Protein AF-A0A1A8FZQ8-F1 (afdb_monomer)

Secondary structure (DSSP, 8-state):
-------B-TTS-B--SPPHHHHTPPP--S-PPPPPHHHHHHHHHHHHHHTT--TT-HHHHHHHPBP-SSTTTTSBHHHHHHH-HHHHHHHHHHHHHHHHH-----HHHHHHHHHHHHHHHH-GGGPBPTTS-BTTS--HHHHT-----S--PPPPHHHHHHHHHHHHHHTT--TT-HHHHHHTPBP-SSTTTTSBHHHHHHH-HHHHT-

pLDDT: mean 77.51, std 16.0, range [34.81, 97.81]

Nearest PDB structures (foldseek):
  6xbw-assembly1_D  TM=4.483E-01  e=9.839E+00  Bos taurus
  8hkc-assembly1_E  TM=1.801E-01  e=4.741E+00  Escherichia coli K-12
  6w32-assembly1_B  TM=1.953E-01  e=9.839E+00  Saccharomyces cerevisiae YJM789

Structure (mmCIF, N/CA/C/O backbone):
data_AF-A0A1A8FZQ8-F1
#
_entry.id   AF-A0A1A8FZQ8-F1
#
loop_
_atom_site.group_PDB
_atom_site.id
_atom_site.type_symbol
_atom_site.label_atom_id
_atom_site.label_alt_id
_atom_site.label_comp_id
_atom_site.label_asym_id
_atom_site.label_entity_id
_atom_site.label_seq_id
_atom_site.pdbx_PDB_ins_code
_atom_site.Cartn_x
_atom_site.Cartn_y
_atom_site.Cartn_z
_atom_site.occupancy
_atom_site.B_iso_or_equiv
_atom_site.auth_seq_id
_atom_site.auth_comp_id
_atom_site.auth_asym_id
_atom_site.auth_atom_id
_atom_site.pdbx_PDB_model_num
ATOM 1 N N . MET A 1 1 ? -9.909 -14.444 9.952 1.00 50.75 1 MET A N 1
ATOM 2 C CA . MET A 1 1 ? -8.876 -13.424 9.681 1.00 50.75 1 MET A CA 1
ATOM 3 C C . MET A 1 1 ? -8.958 -13.116 8.199 1.00 50.75 1 MET A C 1
ATOM 5 O O . MET A 1 1 ? -8.703 -14.011 7.406 1.00 50.75 1 MET A O 1
ATOM 9 N N . GLU A 1 2 ? -9.429 -11.929 7.823 1.00 63.25 2 GLU A N 1
ATOM 10 C CA . GLU A 1 2 ? -9.518 -11.546 6.409 1.00 63.25 2 GLU A CA 1
ATOM 11 C C . GLU A 1 2 ? -8.216 -10.861 5.994 1.00 63.25 2 GLU A C 1
ATOM 13 O O . GLU A 1 2 ? -8.004 -9.675 6.243 1.00 63.25 2 GLU A O 1
ATOM 18 N N . HIS A 1 3 ? -7.318 -11.638 5.395 1.00 73.69 3 HIS A N 1
ATOM 19 C CA . HIS A 1 3 ? -6.147 -11.106 4.703 1.00 73.69 3 HIS A CA 1
ATOM 20 C C . HIS A 1 3 ? -6.590 -10.385 3.421 1.00 73.69 3 HIS A C 1
ATOM 22 O O . HIS A 1 3 ? -7.548 -10.841 2.786 1.00 73.69 3 HIS A O 1
ATOM 28 N N . PRO A 1 4 ? -5.929 -9.290 2.998 1.00 75.56 4 PRO A N 1
ATOM 29 C CA . PRO A 1 4 ? -6.242 -8.641 1.733 1.00 75.56 4 PRO A CA 1
ATOM 30 C C . PRO A 1 4 ? -6.148 -9.640 0.579 1.00 75.56 4 PRO A C 1
ATOM 32 O O . PRO A 1 4 ? -5.143 -10.334 0.406 1.00 75.56 4 PRO A O 1
ATOM 35 N N . ALA A 1 5 ? -7.195 -9.704 -0.238 1.00 78.75 5 ALA A N 1
ATOM 36 C CA . ALA A 1 5 ? -7.204 -10.550 -1.422 1.00 78.75 5 ALA A CA 1
ATOM 37 C C . ALA A 1 5 ? -6.368 -9.903 -2.537 1.00 78.75 5 ALA A C 1
ATOM 39 O O . ALA A 1 5 ? -6.853 -9.093 -3.326 1.00 78.75 5 ALA A O 1
ATOM 40 N N . PHE A 1 6 ? -5.086 -10.255 -2.604 1.00 71.56 6 PHE A N 1
ATOM 41 C CA . PHE A 1 6 ? -4.179 -9.739 -3.624 1.00 71.56 6 PHE A CA 1
ATOM 42 C C . PHE A 1 6 ? -4.540 -10.262 -5.019 1.00 71.56 6 PHE A C 1
ATOM 44 O O . PHE A 1 6 ? -4.483 -11.469 -5.270 1.00 71.56 6 PHE A O 1
ATOM 51 N N . LYS A 1 7 ? -4.861 -9.351 -5.948 1.00 64.62 7 LYS A N 1
ATOM 52 C CA . LYS A 1 7 ? -5.123 -9.704 -7.351 1.00 64.62 7 LYS A CA 1
ATOM 53 C C . LYS A 1 7 ? -3.832 -10.212 -8.003 1.00 64.62 7 LYS A C 1
ATOM 55 O O . LYS A 1 7 ? -2.793 -9.551 -7.951 1.00 64.62 7 LYS A O 1
ATOM 60 N N . LYS A 1 8 ? -3.898 -11.392 -8.621 1.00 61.34 8 LYS A N 1
ATOM 61 C CA . LYS A 1 8 ? -2.774 -12.045 -9.305 1.00 61.34 8 LYS A CA 1
ATOM 62 C C . LYS A 1 8 ? -3.169 -12.419 -10.730 1.00 61.34 8 LYS A C 1
ATOM 64 O O . LYS A 1 8 ? -4.335 -12.690 -10.998 1.00 61.34 8 LYS A O 1
ATOM 69 N N . LEU A 1 9 ? -2.196 -12.437 -11.633 1.00 48.12 9 LEU A N 1
ATOM 70 C CA . LEU A 1 9 ? -2.332 -13.052 -12.952 1.00 48.12 9 LEU A CA 1
ATOM 71 C C . LEU A 1 9 ? -2.383 -14.582 -12.817 1.00 48.12 9 LEU A C 1
ATOM 73 O O . LEU A 1 9 ? -1.981 -15.137 -11.794 1.00 48.12 9 LEU A O 1
ATOM 77 N N . ASN A 1 10 ? -2.801 -15.273 -13.881 1.00 48.50 10 ASN A N 1
ATOM 78 C CA . ASN A 1 10 ? -2.897 -16.741 -13.918 1.00 48.50 10 ASN A CA 1
ATOM 79 C C . ASN A 1 10 ? -1.566 -17.450 -13.607 1.00 48.50 10 ASN A C 1
ATOM 81 O O . ASN A 1 10 ? -1.557 -18.583 -13.146 1.00 48.50 10 ASN A O 1
ATOM 85 N N . ASN A 1 11 ? -0.438 -16.771 -13.826 1.00 43.47 11 ASN A N 1
ATOM 86 C CA . ASN A 1 11 ? 0.903 -17.260 -13.502 1.00 43.47 11 ASN A CA 1
ATOM 87 C C . ASN A 1 11 ? 1.341 -16.954 -12.051 1.00 43.47 11 ASN A C 1
ATOM 89 O O . ASN A 1 11 ? 2.515 -17.092 -11.723 1.00 43.47 11 ASN A O 1
ATOM 93 N N . GLY A 1 12 ? 0.433 -16.473 -11.196 1.00 45.03 12 GLY A N 1
ATOM 94 C CA . GLY A 1 12 ? 0.706 -16.123 -9.800 1.00 45.03 12 GLY A CA 1
ATOM 95 C C . GLY A 1 12 ? 1.363 -14.756 -9.583 1.00 45.03 12 GLY A C 1
ATOM 96 O O . GLY A 1 12 ? 1.564 -14.367 -8.431 1.00 45.03 12 GLY A O 1
ATOM 97 N N . THR A 1 13 ? 1.662 -14.003 -10.648 1.00 49.75 13 THR A N 1
ATOM 98 C CA . THR A 1 13 ? 2.288 -12.674 -10.547 1.00 49.75 13 THR A CA 1
ATOM 99 C C . THR A 1 13 ? 1.325 -11.659 -9.946 1.00 49.75 13 THR A C 1
ATOM 101 O O . THR A 1 13 ? 0.178 -11.557 -10.377 1.00 49.75 13 THR A O 1
ATOM 104 N N . LEU A 1 14 ? 1.801 -10.874 -8.980 1.00 56.12 14 LEU A N 1
ATOM 105 C CA . LEU A 1 14 ? 1.022 -9.827 -8.325 1.00 56.12 14 LEU A CA 1
ATOM 106 C C . LEU A 1 14 ? 0.672 -8.695 -9.301 1.00 56.12 14 LEU A C 1
ATOM 108 O O . LEU A 1 14 ? 1.546 -8.151 -9.975 1.00 56.12 14 LEU A O 1
ATOM 112 N N . ILE A 1 15 ? -0.603 -8.314 -9.352 1.00 62.47 15 ILE A N 1
ATOM 113 C CA . ILE A 1 15 ? -1.060 -7.176 -10.149 1.00 62.47 15 ILE A CA 1
ATOM 114 C C . ILE A 1 15 ? -0.890 -5.910 -9.312 1.00 62.47 15 ILE A C 1
ATOM 116 O O . ILE A 1 15 ? -1.556 -5.728 -8.298 1.00 62.47 15 ILE A O 1
ATOM 120 N N . LEU A 1 16 ? -0.005 -5.020 -9.761 1.00 69.12 16 LEU A N 1
ATOM 121 C CA . LEU A 1 16 ? 0.245 -3.731 -9.104 1.00 69.12 16 LEU A CA 1
ATOM 122 C C . LEU A 1 16 ? -0.712 -2.623 -9.558 1.00 69.12 16 LEU A C 1
ATOM 124 O O . LEU A 1 16 ? -0.734 -1.551 -8.966 1.00 69.12 16 LEU A O 1
ATOM 128 N N . LYS A 1 17 ? -1.484 -2.858 -10.621 1.00 70.31 17 LYS A N 1
ATOM 129 C CA . LYS A 1 17 ? -2.392 -1.861 -11.189 1.00 70.31 17 LYS A CA 1
ATOM 130 C C . LYS A 1 17 ? -3.589 -1.630 -10.266 1.00 70.31 17 LYS A C 1
ATOM 132 O O . LYS A 1 17 ? -4.189 -2.590 -9.786 1.00 70.31 17 LYS A O 1
ATOM 137 N N . ALA A 1 18 ? -3.983 -0.365 -10.132 1.00 69.44 18 ALA A N 1
ATOM 138 C CA . ALA A 1 18 ? -5.239 0.023 -9.510 1.00 69.44 18 ALA A CA 1
ATOM 139 C C . ALA A 1 18 ? -6.424 -0.749 -10.116 1.00 69.44 18 ALA A C 1
ATOM 141 O O . ALA A 1 18 ? -6.589 -0.838 -11.341 1.00 69.44 18 ALA A O 1
ATOM 142 N N . SER A 1 19 ? -7.251 -1.292 -9.233 1.00 78.69 19 SER A N 1
ATOM 143 C CA . SER A 1 19 ? -8.560 -1.858 -9.549 1.00 78.69 19 SER A CA 1
ATOM 144 C C . SER A 1 19 ? -9.530 -0.799 -10.090 1.00 78.69 19 SER A C 1
ATOM 146 O O . SER A 1 19 ? -9.263 0.401 -10.009 1.00 78.69 19 SER A O 1
ATOM 148 N N . ASP A 1 20 ? -10.661 -1.219 -10.655 1.00 83.31 20 ASP A N 1
ATOM 149 C CA . ASP A 1 20 ? -11.667 -0.268 -11.144 1.00 83.31 20 ASP A CA 1
ATOM 150 C C . ASP A 1 20 ? -12.326 0.486 -9.982 1.00 83.31 20 ASP A C 1
ATOM 152 O O . ASP A 1 20 ? -12.566 1.688 -10.080 1.00 83.31 20 ASP A O 1
ATOM 156 N N . GLU A 1 21 ? -12.474 -0.175 -8.832 1.00 89.56 21 GLU A N 1
ATOM 157 C CA . GLU A 1 21 ? -12.892 0.435 -7.572 1.00 89.56 21 GLU A CA 1
ATOM 158 C C . GLU A 1 21 ? -11.906 1.513 -7.107 1.00 89.56 21 GLU A C 1
ATOM 160 O O . GLU A 1 21 ? -12.325 2.568 -6.631 1.00 89.56 21 GLU A O 1
ATOM 165 N N . ALA A 1 22 ? -10.600 1.275 -7.269 1.00 88.56 22 ALA A N 1
ATOM 166 C CA . ALA A 1 22 ? -9.570 2.260 -6.955 1.00 88.56 22 ALA A CA 1
ATOM 167 C C . ALA A 1 22 ? -9.583 3.457 -7.908 1.00 88.56 22 ALA A C 1
ATOM 169 O O . ALA A 1 22 ? -9.521 4.598 -7.453 1.00 88.56 22 ALA A O 1
ATOM 170 N N . LYS A 1 23 ? -9.746 3.222 -9.214 1.00 87.12 23 LYS A N 1
ATOM 171 C CA . LYS A 1 23 ? -9.844 4.301 -10.213 1.00 87.12 23 LYS A CA 1
ATOM 172 C C . LYS A 1 23 ? -11.082 5.177 -10.022 1.00 87.12 23 LYS A C 1
ATOM 174 O O . LYS A 1 23 ? -11.047 6.350 -10.378 1.00 87.12 23 LYS A O 1
ATOM 179 N N . ALA A 1 24 ? -12.161 4.620 -9.475 1.00 91.06 24 ALA A N 1
ATOM 180 C CA . ALA A 1 24 ? -13.389 5.354 -9.190 1.00 91.06 24 ALA A CA 1
ATOM 181 C C . ALA A 1 24 ? -13.286 6.267 -7.951 1.00 91.06 24 ALA A C 1
ATOM 183 O O . ALA A 1 24 ? -14.191 7.067 -7.703 1.00 91.06 24 ALA A O 1
ATOM 184 N N . VAL A 1 25 ? -12.212 6.171 -7.154 1.00 89.62 25 VAL A N 1
ATOM 185 C CA . VAL A 1 25 ? -12.034 7.035 -5.982 1.00 89.62 25 VAL A CA 1
ATOM 186 C C . VAL A 1 25 ? -11.740 8.465 -6.419 1.00 89.62 25 VAL A C 1
ATOM 188 O O . VAL A 1 25 ? -10.717 8.758 -7.036 1.00 89.62 25 VAL A O 1
ATOM 191 N N . VAL A 1 26 ? -12.618 9.383 -6.020 1.00 84.88 26 VAL A N 1
ATOM 192 C CA . VAL A 1 26 ? -12.391 10.821 -6.170 1.00 84.88 26 VAL A CA 1
ATOM 193 C C . VAL A 1 26 ? -11.511 11.305 -5.009 1.00 84.88 26 VAL A C 1
ATOM 195 O O . VAL A 1 26 ? -11.915 11.156 -3.853 1.00 84.88 26 VAL A O 1
ATOM 198 N N . PRO A 1 27 ? -10.328 11.895 -5.273 1.00 78.06 27 PRO A N 1
ATOM 199 C CA . PRO A 1 27 ? -9.454 12.389 -4.215 1.00 78.06 27 PRO A CA 1
ATOM 200 C C . PRO A 1 27 ? -10.139 13.489 -3.402 1.00 78.06 27 PRO A C 1
ATOM 202 O O . PRO A 1 27 ? -10.689 14.440 -3.964 1.00 78.06 27 PRO A O 1
ATOM 205 N N . GLN A 1 28 ? -10.050 13.410 -2.077 1.00 73.56 28 GLN A N 1
ATOM 206 C CA . GLN A 1 28 ? -10.586 14.446 -1.201 1.00 73.56 28 GLN A CA 1
ATOM 207 C C . GLN A 1 28 ? -9.631 15.652 -1.180 1.00 73.56 28 GLN A C 1
ATOM 209 O O . GLN A 1 28 ? -8.498 15.545 -0.720 1.00 73.56 28 GLN A O 1
ATOM 214 N N . ARG A 1 29 ? -10.064 16.803 -1.719 1.00 59.53 29 ARG A N 1
ATOM 215 C CA . ARG A 1 29 ? -9.178 17.957 -1.993 1.00 59.53 29 ARG A CA 1
ATOM 216 C C . ARG A 1 29 ? -9.187 19.082 -0.949 1.00 59.53 29 ARG A C 1
ATOM 218 O O . ARG A 1 29 ? -8.433 20.032 -1.125 1.00 59.53 29 ARG A O 1
ATOM 225 N N . GLN A 1 30 ? -10.005 19.040 0.110 1.00 56.38 30 GLN A N 1
ATOM 226 C CA . GLN A 1 30 ? -10.151 20.199 1.010 1.00 56.38 30 GLN A CA 1
ATOM 227 C C . GLN A 1 30 ? -10.241 19.851 2.502 1.00 56.38 30 GLN A C 1
ATOM 229 O O . GLN A 1 30 ? -10.896 18.887 2.892 1.00 56.38 30 GLN A O 1
ATOM 234 N N . GLY A 1 31 ? -9.600 20.695 3.323 1.00 63.78 31 GLY A N 1
ATOM 235 C CA . GLY A 1 31 ? -9.856 20.846 4.763 1.00 63.78 31 GLY A CA 1
ATOM 236 C C . GLY A 1 31 ? -9.417 19.698 5.670 1.00 63.78 31 GLY A C 1
ATOM 237 O O . GLY A 1 31 ? -9.802 19.674 6.837 1.00 63.78 31 GLY A O 1
ATOM 238 N N . TYR A 1 32 ? -8.646 18.733 5.167 1.00 71.19 32 TYR A N 1
ATOM 239 C CA . TYR A 1 32 ? -8.323 17.552 5.953 1.00 71.19 32 TYR A CA 1
ATOM 240 C C . TYR A 1 32 ? -7.247 17.814 7.006 1.00 71.19 32 TYR A C 1
ATOM 242 O O . TYR A 1 32 ? -6.094 18.111 6.693 1.00 71.19 32 TYR A O 1
ATOM 250 N N . ARG A 1 33 ? -7.629 17.639 8.271 1.00 87.50 33 ARG A N 1
ATOM 251 C CA . ARG A 1 33 ? -6.711 17.550 9.403 1.00 87.50 33 ARG A CA 1
ATOM 252 C C . ARG A 1 33 ? -6.371 16.081 9.640 1.00 87.50 33 ARG A C 1
ATOM 254 O O . ARG A 1 33 ? -7.268 15.291 9.923 1.00 87.50 33 ARG A O 1
ATOM 261 N N . ALA A 1 34 ? -5.084 15.743 9.589 1.00 90.50 34 ALA A N 1
ATOM 262 C CA . ALA A 1 34 ? -4.620 14.420 9.990 1.00 90.50 34 ALA A CA 1
ATOM 263 C C . ALA A 1 34 ? -4.966 14.172 11.468 1.00 90.50 34 ALA A C 1
ATOM 265 O O . ALA A 1 34 ? -4.597 14.966 12.342 1.00 90.50 34 ALA A O 1
ATOM 266 N N . LYS A 1 35 ? -5.694 13.087 11.727 1.00 94.94 35 LYS A N 1
ATOM 267 C CA . LYS A 1 35 ? -6.087 12.667 13.074 1.00 94.94 35 LYS A CA 1
ATOM 268 C C . LYS A 1 35 ? -4.893 12.099 13.828 1.00 94.94 35 LYS A C 1
ATOM 270 O O . LYS A 1 35 ? -3.980 11.542 13.218 1.00 94.94 35 LYS A O 1
ATOM 275 N N . GLN A 1 36 ? -4.921 12.233 15.152 1.00 96.12 36 GLN A N 1
ATOM 276 C CA . GLN A 1 36 ? -3.914 11.612 16.009 1.00 96.12 36 GLN A CA 1
ATOM 277 C C . GLN A 1 36 ? -4.027 10.080 15.956 1.00 96.12 36 GLN A C 1
ATOM 279 O O . GLN A 1 36 ? -5.129 9.571 15.720 1.00 96.12 36 GLN A O 1
ATOM 284 N N . PRO A 1 37 ? -2.926 9.337 16.161 1.00 94.75 37 PRO A N 1
ATOM 285 C CA . PRO A 1 37 ? -2.928 7.874 16.105 1.00 94.75 37 PRO A CA 1
ATOM 286 C C . PRO A 1 37 ? -4.002 7.237 16.986 1.00 94.75 37 PRO A C 1
ATOM 288 O O . PRO A 1 37 ? -4.683 6.318 16.542 1.00 94.75 37 PRO A O 1
ATOM 291 N N . GLU A 1 38 ? -4.219 7.775 18.183 1.00 97.25 38 GLU A N 1
ATOM 292 C CA . GLU A 1 38 ? -5.189 7.269 19.156 1.00 97.25 38 GLU A CA 1
ATOM 293 C C . GLU A 1 38 ? -6.631 7.421 18.650 1.00 97.25 38 GLU A C 1
ATOM 295 O O . GLU A 1 38 ? -7.468 6.549 18.870 1.00 97.25 38 GLU A O 1
ATOM 300 N N . GLU A 1 39 ? -6.921 8.505 17.924 1.00 97.19 39 GLU A N 1
ATOM 301 C CA . GLU A 1 39 ? -8.236 8.743 17.318 1.00 97.19 39 GLU A CA 1
ATOM 302 C C . GLU A 1 39 ? -8.485 7.767 16.160 1.00 97.19 39 GLU A C 1
ATOM 304 O O . GLU A 1 39 ? -9.560 7.172 16.063 1.00 97.19 39 GLU A O 1
ATOM 309 N N . VAL A 1 40 ? -7.477 7.545 15.307 1.00 96.94 40 VAL A N 1
ATOM 310 C CA . VAL A 1 40 ? -7.565 6.567 14.209 1.00 96.94 40 VAL A CA 1
ATOM 311 C C . VAL A 1 40 ? -7.706 5.145 14.754 1.00 96.94 40 VAL A C 1
ATOM 313 O O . VAL A 1 40 ? -8.494 4.359 14.225 1.00 96.94 40 VAL A O 1
ATOM 316 N N . GLU A 1 41 ? -6.980 4.816 15.822 1.00 97.38 41 GLU A N 1
ATOM 317 C CA . GLU A 1 41 ? -7.071 3.521 16.488 1.00 97.38 41 GLU A CA 1
ATOM 318 C C . GLU A 1 41 ? -8.440 3.310 17.138 1.00 97.38 41 GLU A C 1
ATOM 320 O O . GLU A 1 41 ? -9.026 2.239 16.983 1.00 97.38 41 GLU A O 1
ATOM 325 N N . GLY A 1 42 ? -8.973 4.327 17.820 1.00 97.69 42 GLY A N 1
ATOM 326 C CA . GLY A 1 42 ? -10.305 4.288 18.419 1.00 97.69 42 GLY A CA 1
ATOM 327 C C . GLY A 1 42 ? -11.396 4.025 17.380 1.00 97.69 42 GLY A C 1
ATOM 328 O O . GLY A 1 42 ? -12.223 3.132 17.572 1.00 97.69 42 GLY A O 1
ATOM 329 N N . GLU A 1 43 ? -11.354 4.723 16.239 1.00 97.81 43 GLU A N 1
ATOM 330 C CA . GLU A 1 43 ? -12.263 4.463 15.113 1.00 97.81 43 GLU A CA 1
ATOM 331 C C . GLU A 1 43 ? -12.124 3.037 14.572 1.00 97.81 43 GLU A C 1
ATOM 333 O O . GLU A 1 43 ? -13.126 2.373 14.303 1.00 97.81 43 GLU A O 1
ATOM 338 N N . ALA A 1 44 ? -10.892 2.551 14.416 1.00 97.12 44 ALA A N 1
ATOM 339 C CA . ALA A 1 44 ? -10.639 1.209 13.911 1.00 97.12 44 ALA A CA 1
ATOM 340 C C . ALA A 1 44 ? -11.137 0.126 14.877 1.00 97.12 44 ALA A C 1
ATOM 342 O O . ALA A 1 44 ? -11.757 -0.841 14.441 1.00 97.12 44 ALA A O 1
ATOM 343 N N . ARG A 1 45 ? -10.922 0.291 16.187 1.00 97.69 45 ARG A N 1
ATOM 344 C CA . ARG A 1 45 ? -11.420 -0.626 17.225 1.00 97.69 45 ARG A CA 1
ATOM 345 C C . ARG A 1 45 ? -12.941 -0.638 17.285 1.00 97.69 45 ARG A C 1
ATOM 347 O O . ARG A 1 45 ? -13.522 -1.714 17.376 1.00 97.69 45 ARG A O 1
ATOM 354 N N . ALA A 1 46 ? -13.580 0.527 17.187 1.00 97.75 46 ALA A N 1
ATOM 355 C CA . ALA A 1 46 ? -15.035 0.621 17.110 1.00 97.75 46 ALA A CA 1
ATOM 356 C C . ALA A 1 46 ? -15.576 -0.110 15.870 1.00 97.75 46 ALA A C 1
ATOM 358 O O . ALA A 1 46 ? -16.545 -0.860 15.971 1.00 97.75 46 ALA A O 1
ATOM 359 N N . HIS A 1 47 ? -14.906 0.043 14.724 1.00 96.44 47 HIS A N 1
ATOM 360 C CA . HIS A 1 47 ? -15.252 -0.677 13.500 1.00 96.44 47 HIS A CA 1
ATOM 361 C C . HIS A 1 47 ? -15.108 -2.198 13.676 1.00 96.44 47 HIS A C 1
ATOM 363 O O . HIS A 1 47 ? -16.061 -2.927 13.414 1.00 96.44 47 HIS A O 1
ATOM 369 N N . VAL A 1 48 ? -13.978 -2.679 14.209 1.00 96.31 48 VAL A N 1
ATOM 370 C CA . VAL A 1 48 ? -13.759 -4.109 14.501 1.00 96.31 48 VAL A CA 1
ATOM 371 C C . VAL A 1 48 ? -14.827 -4.660 15.448 1.00 96.31 48 VAL A C 1
ATOM 373 O O . VAL A 1 48 ? -15.389 -5.718 15.177 1.00 96.31 48 VAL A O 1
ATOM 376 N N . ALA A 1 49 ? -15.150 -3.938 16.523 1.00 96.50 49 ALA A N 1
ATOM 377 C CA . ALA A 1 49 ? -16.182 -4.350 17.471 1.00 96.50 49 ALA A CA 1
ATOM 378 C C . ALA A 1 49 ? -17.568 -4.444 16.812 1.00 96.50 49 ALA A C 1
ATOM 380 O O . ALA A 1 49 ? -18.305 -5.392 17.073 1.00 96.50 49 ALA A O 1
ATOM 381 N N . SER A 1 50 ? -17.910 -3.498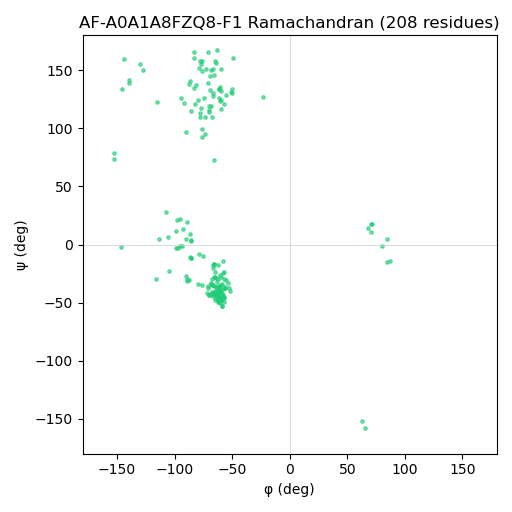 15.927 1.00 95.94 50 SER A N 1
ATOM 382 C CA . SER A 1 50 ? -19.188 -3.513 15.199 1.00 95.94 50 SER A CA 1
ATOM 383 C C . SER A 1 50 ? -19.328 -4.695 14.234 1.00 95.94 50 SER A C 1
ATOM 385 O O . SER A 1 50 ? -20.437 -5.166 14.005 1.00 95.94 50 SER A O 1
ATOM 387 N N . GLU A 1 51 ? -18.208 -5.213 13.720 1.00 93.88 51 GLU A N 1
ATOM 388 C CA . GLU A 1 51 ? -18.150 -6.420 12.885 1.00 93.88 51 GLU A CA 1
ATOM 389 C C . GLU A 1 51 ? -18.059 -7.716 13.722 1.00 93.88 51 GLU A C 1
ATOM 391 O O . GLU A 1 51 ? -17.934 -8.806 13.166 1.00 93.88 51 GLU A O 1
ATOM 396 N N . GLY A 1 52 ? -18.098 -7.626 15.060 1.00 93.12 52 GLY A N 1
ATOM 397 C CA . GLY A 1 52 ? -17.946 -8.772 15.964 1.00 93.12 52 GLY A CA 1
ATOM 398 C C . GLY A 1 52 ? -16.522 -9.340 16.028 1.00 93.12 52 GLY A C 1
ATOM 399 O O . GLY A 1 52 ? -16.328 -10.480 16.449 1.00 93.12 52 GLY A O 1
ATOM 400 N N . GLY A 1 53 ? -15.523 -8.573 15.587 1.00 92.69 53 GLY A N 1
ATOM 401 C CA . GLY A 1 53 ? -14.120 -8.975 15.585 1.00 92.69 53 GLY A CA 1
ATOM 402 C C . GLY A 1 53 ? -13.411 -8.768 16.928 1.00 92.69 53 GLY A C 1
ATOM 403 O O . GLY A 1 53 ? -13.868 -8.037 17.806 1.00 92.69 53 GLY A O 1
ATOM 404 N N . ASP A 1 54 ? -12.237 -9.387 17.070 1.00 92.81 54 ASP A N 1
ATOM 405 C CA . ASP A 1 54 ? -11.388 -9.231 18.254 1.00 92.81 54 ASP A CA 1
ATOM 406 C C . ASP A 1 54 ? -10.619 -7.902 18.220 1.00 92.81 54 ASP A C 1
ATOM 408 O O . ASP A 1 54 ? -9.667 -7.728 17.454 1.00 92.81 54 ASP A O 1
ATOM 412 N N . VAL A 1 55 ? -11.000 -6.971 19.096 1.00 94.44 55 VAL A N 1
ATOM 413 C CA . VAL A 1 55 ? -10.331 -5.670 19.242 1.00 94.44 55 VAL A CA 1
ATOM 414 C C . VAL A 1 55 ? -8.901 -5.787 19.778 1.00 94.44 55 VAL A C 1
ATOM 416 O O . VAL A 1 55 ? -8.124 -4.847 19.635 1.00 94.44 55 VAL A O 1
ATOM 419 N N . ASN A 1 56 ? -8.509 -6.908 20.383 1.00 93.69 56 ASN A N 1
ATOM 420 C CA . ASN A 1 56 ? -7.138 -7.122 20.854 1.00 93.69 56 ASN A CA 1
ATOM 421 C C . ASN A 1 56 ? -6.217 -7.664 19.752 1.00 93.69 56 ASN A C 1
ATOM 423 O O . ASN A 1 56 ? -4.992 -7.627 19.894 1.00 93.69 56 ASN A O 1
ATOM 427 N N . ASN A 1 57 ? -6.777 -8.096 18.620 1.00 92.38 57 ASN A N 1
ATOM 428 C CA . ASN A 1 57 ? -6.002 -8.496 17.459 1.00 92.38 57 ASN A CA 1
ATOM 429 C C . ASN A 1 57 ? -5.463 -7.256 16.728 1.00 92.38 57 ASN A C 1
ATOM 431 O O . ASN A 1 57 ? -6.152 -6.618 15.930 1.00 92.38 57 ASN A O 1
ATOM 435 N N . ALA A 1 58 ? -4.194 -6.930 16.984 1.00 91.38 58 ALA A N 1
ATOM 436 C CA . ALA A 1 58 ? -3.533 -5.752 16.424 1.00 91.38 58 ALA A CA 1
ATOM 437 C C . ALA A 1 58 ? -3.559 -5.707 14.886 1.00 91.38 58 ALA A C 1
ATOM 439 O O . ALA A 1 58 ? -3.732 -4.632 14.313 1.00 91.38 58 ALA A O 1
ATOM 440 N N . THR A 1 59 ? -3.418 -6.849 14.208 1.00 91.12 59 THR A N 1
ATOM 441 C CA . THR A 1 59 ? -3.471 -6.914 12.740 1.00 91.12 59 THR A CA 1
ATOM 442 C C . THR A 1 59 ? -4.874 -6.611 12.228 1.00 91.12 59 THR A C 1
ATOM 444 O O . THR A 1 59 ? -5.030 -5.827 11.294 1.00 91.12 59 THR A O 1
ATOM 447 N N . LEU A 1 60 ? -5.903 -7.171 12.872 1.00 92.31 60 LEU A N 1
ATOM 448 C CA . LEU A 1 60 ? -7.296 -6.902 12.520 1.00 92.31 60 LEU A CA 1
ATOM 449 C C . LEU A 1 60 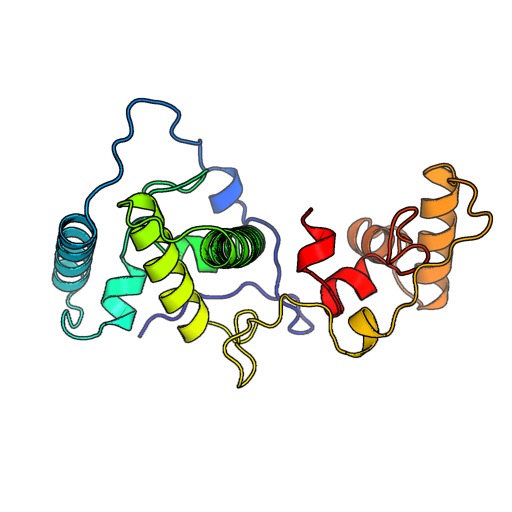? -7.647 -5.427 12.733 1.00 92.31 60 LEU A C 1
ATOM 451 O O . LEU A 1 60 ? -8.227 -4.806 11.842 1.00 92.31 60 LEU A O 1
ATOM 455 N N . VAL A 1 61 ? -7.230 -4.844 13.859 1.00 95.62 61 VAL A N 1
ATOM 456 C CA . VAL A 1 61 ? -7.397 -3.410 14.125 1.00 95.62 61 VAL A CA 1
ATOM 457 C C . VAL A 1 61 ? -6.692 -2.584 13.052 1.00 95.62 61 VAL A C 1
ATOM 459 O O . VAL A 1 61 ? -7.347 -1.770 12.407 1.00 95.62 61 VAL A O 1
ATOM 462 N N . LEU A 1 62 ? -5.405 -2.831 12.777 1.00 95.19 62 LEU A N 1
ATOM 463 C CA . LEU A 1 62 ? -4.654 -2.126 11.728 1.00 95.19 62 LEU A CA 1
ATOM 464 C C . LEU A 1 62 ? -5.313 -2.240 10.349 1.00 95.19 62 LEU A C 1
ATOM 466 O O . LEU A 1 62 ? -5.335 -1.264 9.604 1.00 95.19 62 LEU A O 1
ATOM 470 N N . SER A 1 63 ? -5.917 -3.384 10.024 1.00 94.94 63 SER A N 1
ATOM 471 C CA . SER A 1 63 ? -6.648 -3.571 8.766 1.00 94.94 63 SER A CA 1
ATOM 472 C C . SER A 1 63 ? -7.783 -2.549 8.583 1.00 94.94 63 SER A C 1
ATOM 474 O O . SER A 1 63 ? -8.095 -2.167 7.452 1.00 94.94 63 SER A O 1
ATOM 476 N N . ARG A 1 64 ? -8.375 -2.078 9.692 1.00 97.12 64 ARG A N 1
ATOM 477 C CA . ARG A 1 64 ? -9.489 -1.119 9.741 1.00 97.12 64 ARG A CA 1
ATOM 478 C C . ARG A 1 64 ? -9.052 0.328 9.975 1.00 97.12 64 ARG A C 1
ATOM 480 O O . ARG A 1 64 ? -9.901 1.217 9.914 1.00 97.12 64 ARG A O 1
ATOM 487 N N . TRP A 1 65 ? -7.759 0.596 10.173 1.00 97.44 65 TRP A N 1
ATOM 488 C CA . TRP A 1 65 ? -7.250 1.969 10.219 1.00 97.44 65 TRP A CA 1
ATOM 489 C C . TRP A 1 65 ? -7.524 2.680 8.898 1.00 97.44 65 TRP A C 1
ATOM 491 O O . TRP A 1 65 ? -7.296 2.126 7.820 1.00 97.44 65 TRP A O 1
ATOM 501 N N . LYS A 1 66 ? -7.996 3.926 8.980 1.00 96.69 66 LYS A N 1
ATOM 502 C CA . LYS A 1 66 ? -8.208 4.763 7.798 1.00 96.69 66 LYS A CA 1
ATOM 503 C C . LYS A 1 66 ? -6.902 5.410 7.352 1.00 96.69 66 LYS A C 1
ATOM 505 O O . LYS A 1 66 ? -6.156 5.964 8.162 1.00 96.69 66 LYS A O 1
ATOM 510 N N . VAL A 1 67 ? -6.684 5.400 6.044 1.00 95.50 67 VAL A N 1
ATOM 511 C CA . VAL A 1 67 ? -5.647 6.159 5.351 1.00 95.50 67 VAL A CA 1
ATOM 512 C C . VAL A 1 67 ? -5.886 7.649 5.584 1.00 95.50 67 VAL A C 1
ATOM 514 O O . VAL A 1 67 ? -6.978 8.155 5.325 1.00 95.50 67 VAL A O 1
ATOM 517 N N . GLN A 1 68 ? -4.862 8.348 6.072 1.00 93.81 68 GLN A N 1
ATOM 518 C CA . GLN A 1 68 ? -4.895 9.794 6.336 1.00 93.81 68 GLN A CA 1
ATOM 519 C C . GLN A 1 68 ? -4.101 10.601 5.292 1.00 93.81 68 GLN A C 1
ATOM 521 O O . GLN A 1 68 ? -3.896 11.799 5.458 1.00 93.81 68 GLN A O 1
ATOM 526 N N . PHE A 1 69 ? -3.602 9.955 4.235 1.00 89.50 69 PHE A N 1
ATOM 527 C CA . PHE A 1 69 ? -2.732 10.561 3.227 1.00 89.50 69 PHE A CA 1
ATOM 528 C C . PHE A 1 69 ? -3.210 10.288 1.800 1.00 89.50 69 PHE A C 1
ATOM 530 O O . PHE A 1 69 ? -3.820 9.262 1.505 1.00 89.50 69 PHE A O 1
ATOM 537 N N . GLY A 1 70 ? -2.817 11.179 0.891 1.00 89.75 70 GLY A N 1
ATOM 538 C CA . GLY A 1 70 ? -2.873 10.928 -0.542 1.00 89.75 70 GLY A CA 1
ATOM 539 C C . GLY A 1 70 ? -4.283 10.699 -1.087 1.00 89.75 70 GLY A C 1
ATOM 540 O O . GLY A 1 70 ? -5.271 11.228 -0.587 1.00 89.75 70 GLY A O 1
ATOM 541 N N . THR A 1 71 ? -4.358 9.926 -2.167 1.00 88.19 71 THR A N 1
ATOM 542 C CA . THR A 1 71 ? -5.578 9.764 -2.969 1.00 88.19 71 THR A CA 1
ATOM 543 C C . THR A 1 71 ? -6.664 8.966 -2.258 1.00 88.19 71 THR A C 1
ATOM 545 O O . THR A 1 71 ? -7.842 9.284 -2.387 1.00 88.19 71 THR A O 1
ATOM 548 N N . TYR A 1 72 ? -6.267 7.958 -1.483 1.00 93.38 72 TYR A N 1
ATOM 549 C CA . TYR A 1 72 ? -7.180 7.002 -0.854 1.00 93.38 72 TYR A CA 1
ATOM 550 C C . TYR A 1 72 ? -7.556 7.373 0.580 1.00 93.38 72 TYR A C 1
ATOM 552 O O . TYR A 1 72 ? -7.964 6.514 1.362 1.00 93.38 72 TYR A O 1
ATOM 560 N N . GLN A 1 73 ? -7.421 8.650 0.9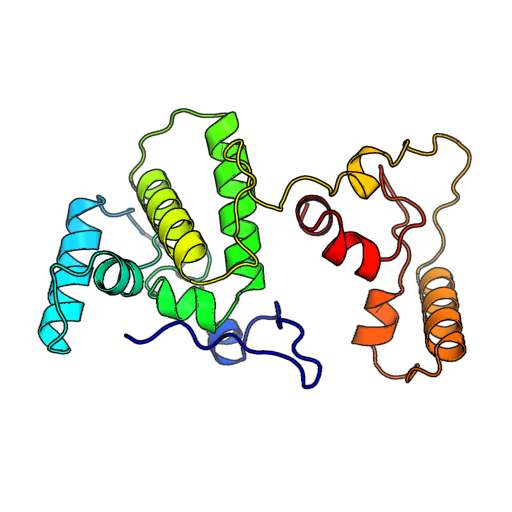32 1.00 92.50 73 GLN A N 1
ATOM 561 C CA . GLN A 1 73 ? -7.796 9.162 2.239 1.00 92.50 73 GLN A CA 1
ATOM 562 C C . GLN A 1 73 ? -9.227 8.738 2.620 1.00 92.50 73 GLN A C 1
ATOM 564 O O . GLN A 1 73 ? -10.155 8.804 1.816 1.00 92.50 73 GLN A O 1
ATOM 569 N N . GLY A 1 74 ? -9.398 8.266 3.854 1.00 92.88 74 GLY A N 1
ATOM 570 C CA . GLY A 1 74 ? -10.667 7.758 4.378 1.00 92.88 74 GLY A CA 1
ATOM 571 C C . GLY A 1 74 ? -10.965 6.287 4.061 1.00 92.88 74 GLY A C 1
ATOM 572 O O . GLY A 1 74 ? -11.824 5.706 4.724 1.00 92.88 74 GLY A O 1
ATOM 573 N N . LYS A 1 75 ? -10.253 5.652 3.119 1.00 95.75 75 LYS A N 1
ATOM 574 C CA . LYS A 1 75 ? -10.311 4.192 2.914 1.00 95.75 75 LYS A CA 1
ATOM 575 C C . LYS A 1 75 ? -9.512 3.464 3.988 1.00 95.75 75 LYS A C 1
ATOM 577 O O . LYS A 1 75 ? -8.624 4.051 4.598 1.00 95.75 75 LYS A O 1
ATOM 582 N N . THR A 1 76 ? -9.811 2.190 4.229 1.00 96.88 76 THR A N 1
ATOM 583 C CA . THR A 1 76 ? -9.047 1.389 5.195 1.00 96.88 76 THR A CA 1
ATOM 584 C C . THR A 1 76 ? -7.716 0.921 4.607 1.00 96.88 76 THR A C 1
ATOM 586 O O . THR A 1 76 ? -7.562 0.822 3.386 1.00 96.88 76 THR A O 1
ATOM 589 N N . PHE A 1 77 ? -6.752 0.590 5.465 1.00 96.38 77 PHE A N 1
ATOM 590 C CA . PHE A 1 77 ? -5.490 -0.014 5.034 1.00 96.38 77 PHE A CA 1
ATOM 591 C C . PHE A 1 77 ? -5.712 -1.330 4.286 1.00 96.38 77 PHE A C 1
ATOM 593 O O . PHE A 1 77 ? -5.086 -1.553 3.250 1.00 96.38 77 PHE A O 1
ATOM 600 N N . HIS A 1 78 ? -6.635 -2.171 4.768 1.00 95.06 78 HIS A N 1
ATOM 601 C CA . HIS A 1 78 ? -7.032 -3.396 4.076 1.00 95.06 78 HIS A CA 1
ATOM 602 C C . HIS A 1 78 ? -7.540 -3.104 2.663 1.00 95.06 78 HIS A C 1
ATOM 604 O O . HIS A 1 78 ? -7.061 -3.701 1.699 1.00 95.06 78 HIS A O 1
ATOM 610 N N . TRP A 1 79 ? -8.455 -2.138 2.535 1.00 95.31 79 TRP A N 1
ATOM 611 C CA . TRP A 1 79 ? -9.006 -1.753 1.242 1.00 95.31 79 TRP A CA 1
ATOM 612 C C . TRP A 1 79 ? -7.901 -1.285 0.291 1.00 95.31 79 TRP A C 1
ATOM 614 O O . TRP A 1 79 ? -7.877 -1.712 -0.860 1.00 95.31 79 TRP A O 1
ATOM 624 N N . LEU A 1 80 ? -6.954 -0.468 0.760 1.00 94.31 80 LEU A N 1
ATOM 625 C CA . LEU A 1 80 ? -5.857 0.018 -0.079 1.00 94.31 80 LEU A CA 1
ATOM 626 C C . LEU A 1 80 ? -4.980 -1.132 -0.597 1.00 94.31 80 LEU A C 1
ATOM 628 O O . LEU A 1 80 ? -4.753 -1.235 -1.800 1.00 94.31 80 LEU A O 1
ATOM 632 N N . LEU A 1 81 ? -4.540 -2.031 0.286 1.00 89.25 81 LEU A N 1
ATOM 633 C CA . LEU A 1 81 ? -3.714 -3.184 -0.093 1.00 89.25 81 LEU A CA 1
ATOM 634 C C . LEU A 1 81 ? -4.419 -4.143 -1.056 1.00 89.25 81 LEU A C 1
ATOM 636 O O . LEU A 1 81 ? -3.757 -4.773 -1.873 1.00 89.25 81 LEU A O 1
ATOM 640 N N . GLN A 1 82 ? -5.744 -4.245 -0.995 1.00 88.31 82 GLN A N 1
ATOM 641 C CA . GLN A 1 82 ? -6.515 -5.079 -1.913 1.00 88.31 82 GLN A CA 1
ATOM 642 C C . GLN A 1 82 ? -6.734 -4.417 -3.283 1.00 88.31 82 GLN A C 1
ATOM 644 O O . GLN A 1 82 ? -6.798 -5.104 -4.305 1.00 88.31 82 GLN A O 1
ATOM 649 N N . ASN A 1 83 ? -6.881 -3.090 -3.313 1.00 87.31 83 ASN A N 1
ATOM 650 C CA . ASN A 1 83 ? -7.384 -2.378 -4.486 1.00 87.31 83 ASN A CA 1
ATOM 651 C C . ASN A 1 83 ? -6.304 -1.637 -5.281 1.00 87.31 83 ASN A C 1
ATOM 653 O O . ASN A 1 83 ? -6.523 -1.397 -6.470 1.00 87.31 83 ASN A O 1
ATOM 657 N N . ASP A 1 84 ? -5.165 -1.298 -4.673 1.00 85.94 84 ASP A N 1
ATOM 658 C CA . ASP A 1 84 ? -4.033 -0.659 -5.351 1.00 85.94 84 ASP A CA 1
ATOM 659 C C . ASP A 1 84 ? -2.694 -0.976 -4.658 1.00 85.94 84 ASP A C 1
ATOM 661 O O . ASP A 1 84 ? -2.119 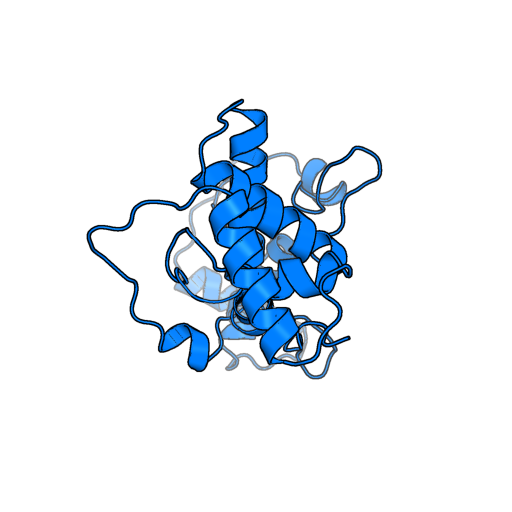-0.184 -3.904 1.00 85.94 84 ASP A O 1
ATOM 665 N N . VAL A 1 85 ? -2.188 -2.182 -4.925 1.00 78.69 85 VAL A N 1
ATOM 666 C CA . VAL A 1 85 ? -0.916 -2.668 -4.372 1.00 78.69 85 VAL A CA 1
ATOM 667 C C . VAL A 1 85 ? 0.266 -1.820 -4.847 1.00 78.69 85 VAL A C 1
ATOM 669 O O . VAL A 1 85 ? 1.193 -1.584 -4.075 1.00 78.69 85 VAL A O 1
ATOM 672 N N . GLY A 1 86 ? 0.250 -1.344 -6.096 1.00 74.62 86 GLY A N 1
ATOM 673 C CA . GLY A 1 86 ? 1.321 -0.507 -6.637 1.00 74.62 86 GLY A CA 1
ATOM 674 C C . GLY A 1 86 ? 1.452 0.804 -5.869 1.00 74.62 86 GLY A C 1
ATOM 675 O O . GLY A 1 86 ? 2.555 1.176 -5.462 1.00 74.62 86 GLY A O 1
ATOM 676 N N . TYR A 1 87 ? 0.325 1.459 -5.580 1.00 81.12 87 TYR A N 1
ATOM 677 C CA . TYR A 1 87 ? 0.316 2.652 -4.737 1.00 81.12 87 TYR A CA 1
ATOM 678 C C . TYR A 1 87 ? 0.773 2.355 -3.306 1.00 81.12 87 TYR A C 1
ATOM 680 O O . TYR A 1 87 ? 1.571 3.110 -2.751 1.00 81.12 87 TYR A O 1
ATOM 688 N N . ALA A 1 88 ? 0.321 1.243 -2.714 1.00 83.69 88 ALA A N 1
ATOM 689 C CA . ALA A 1 88 ? 0.761 0.823 -1.384 1.00 83.69 88 ALA A CA 1
ATOM 690 C C . ALA A 1 88 ? 2.290 0.655 -1.311 1.00 83.69 88 ALA A C 1
ATOM 692 O O . ALA A 1 88 ? 2.926 1.178 -0.395 1.00 83.69 88 ALA A O 1
ATOM 693 N N . VAL A 1 89 ? 2.888 -0.014 -2.304 1.00 75.81 89 VAL A N 1
ATOM 694 C CA . VAL A 1 89 ? 4.345 -0.186 -2.423 1.00 75.81 89 VAL A CA 1
ATOM 695 C C . VAL A 1 89 ? 5.048 1.164 -2.537 1.00 75.81 89 VAL A C 1
ATOM 697 O O . VAL A 1 89 ? 6.007 1.407 -1.806 1.00 75.81 89 VAL A O 1
ATOM 700 N N . MET A 1 90 ? 4.550 2.065 -3.388 1.00 78.25 90 MET A N 1
ATOM 701 C CA . MET A 1 90 ? 5.112 3.408 -3.555 1.00 78.25 90 MET A CA 1
ATOM 702 C C . MET A 1 90 ? 5.098 4.205 -2.244 1.00 78.25 90 MET A C 1
ATOM 704 O O . MET A 1 90 ? 6.124 4.769 -1.856 1.00 78.25 90 MET A O 1
ATOM 708 N N . VAL A 1 91 ? 3.969 4.212 -1.528 1.00 82.19 91 VAL A N 1
ATOM 709 C CA . VAL A 1 91 ? 3.837 4.914 -0.243 1.00 82.19 91 VAL A CA 1
ATOM 710 C C . VAL A 1 91 ? 4.828 4.367 0.773 1.00 82.19 91 VAL A C 1
ATOM 712 O O . VAL A 1 91 ? 5.531 5.144 1.416 1.00 82.19 91 VAL A O 1
ATOM 715 N N . VAL A 1 92 ? 4.904 3.043 0.906 1.00 80.69 92 VAL A N 1
ATOM 716 C CA . VAL A 1 92 ? 5.813 2.387 1.847 1.00 80.69 92 VAL A CA 1
ATOM 717 C C . VAL A 1 92 ? 7.279 2.690 1.497 1.00 80.69 92 VAL A C 1
ATOM 719 O O . VAL A 1 92 ? 8.060 3.028 2.388 1.00 80.69 92 VAL A O 1
ATOM 722 N N . ALA A 1 93 ? 7.648 2.644 0.212 1.00 71.06 93 ALA A N 1
ATOM 723 C CA . ALA A 1 93 ? 8.991 2.979 -0.266 1.00 71.06 93 ALA A CA 1
ATOM 724 C C . ALA A 1 93 ? 9.377 4.429 0.056 1.00 71.06 93 ALA A C 1
ATOM 726 O O . ALA A 1 93 ? 10.443 4.699 0.613 1.00 71.06 93 ALA A O 1
ATOM 727 N N . SER A 1 94 ? 8.491 5.361 -0.295 1.00 75.44 94 SER A N 1
ATOM 728 C CA . SER A 1 94 ? 8.689 6.795 -0.101 1.00 75.44 94 SER A CA 1
ATOM 729 C C . SER A 1 94 ? 8.791 7.142 1.383 1.00 75.44 94 SER A C 1
ATOM 731 O O . SER A 1 94 ? 9.724 7.828 1.801 1.00 75.44 94 SER A O 1
ATOM 733 N N . HIS A 1 95 ? 7.897 6.579 2.200 1.00 82.88 95 HIS A N 1
ATOM 734 C CA . HIS A 1 95 ? 7.877 6.790 3.645 1.00 82.88 95 HIS A CA 1
ATOM 735 C C . HIS A 1 95 ? 9.174 6.346 4.324 1.00 82.88 95 HIS A C 1
ATOM 737 O O . HIS A 1 95 ? 9.686 7.033 5.203 1.00 82.88 95 HIS A O 1
ATOM 743 N N . GLN A 1 96 ? 9.767 5.232 3.895 1.00 75.56 96 GLN A N 1
ATOM 744 C CA . GLN A 1 96 ? 11.038 4.788 4.467 1.00 75.56 96 GLN A CA 1
ATOM 745 C C . GLN A 1 96 ? 12.197 5.725 4.159 1.00 75.56 96 GLN A C 1
ATOM 747 O O . GLN A 1 96 ? 12.967 6.046 5.063 1.00 75.56 96 GLN A O 1
ATOM 752 N N . LYS A 1 97 ? 12.290 6.228 2.924 1.00 73.62 97 LYS A N 1
ATOM 753 C CA . LYS A 1 97 ? 13.268 7.271 2.584 1.00 73.62 97 LYS A CA 1
ATOM 754 C C . LYS A 1 97 ? 13.011 8.547 3.397 1.00 73.62 97 LYS A C 1
ATOM 756 O O . LYS A 1 97 ? 13.945 9.191 3.871 1.00 73.62 97 LYS A O 1
ATOM 761 N N . GLU A 1 98 ? 11.742 8.901 3.607 1.00 78.12 98 GLU A N 1
ATOM 762 C CA . GLU A 1 98 ? 11.342 10.046 4.432 1.00 78.12 98 GLU A CA 1
ATOM 763 C C . GLU A 1 98 ? 11.799 9.889 5.895 1.00 78.12 98 GLU A C 1
ATOM 765 O O . GLU A 1 98 ? 12.249 10.860 6.512 1.00 78.12 98 GLU A O 1
ATOM 770 N N . ARG A 1 99 ? 11.748 8.660 6.424 1.00 79.12 99 ARG A N 1
ATOM 771 C CA . ARG A 1 99 ? 12.217 8.280 7.766 1.00 79.12 99 ARG A CA 1
ATOM 772 C C . ARG A 1 99 ? 13.737 8.288 7.905 1.00 79.12 99 ARG A C 1
ATOM 774 O O . ARG A 1 99 ? 14.231 8.713 8.942 1.00 79.12 99 ARG A O 1
ATOM 781 N N . GLU A 1 100 ? 14.477 7.874 6.876 1.00 76.88 100 GLU A N 1
ATOM 782 C CA . GLU A 1 100 ? 15.948 7.968 6.865 1.00 76.88 100 GLU A CA 1
ATOM 783 C C . GLU A 1 100 ? 16.419 9.435 6.917 1.00 76.88 100 GLU A C 1
ATOM 785 O O . GLU A 1 100 ? 17.451 9.741 7.510 1.00 76.88 100 GLU A O 1
ATOM 790 N N . ARG A 1 101 ? 15.645 10.359 6.331 1.00 76.38 101 ARG A N 1
ATOM 791 C CA . ARG A 1 101 ? 15.982 11.789 6.276 1.00 76.38 101 ARG A CA 1
ATOM 792 C C . ARG A 1 101 ? 15.444 12.598 7.459 1.00 76.38 101 ARG A C 1
ATOM 794 O O . ARG A 1 101 ? 15.984 13.661 7.759 1.00 76.38 101 ARG A O 1
ATOM 801 N N . THR A 1 102 ? 14.345 12.169 8.084 1.00 81.62 102 THR A N 1
ATOM 802 C CA . THR A 1 102 ? 13.617 12.987 9.068 1.00 81.62 102 THR A CA 1
ATOM 803 C C . THR A 1 102 ? 13.125 12.191 10.277 1.00 81.62 102 THR A C 1
ATOM 805 O O . THR A 1 102 ? 12.551 11.113 10.149 1.00 81.62 102 THR A O 1
ATOM 808 N N . GLY A 1 103 ? 13.245 12.791 11.465 1.00 80.12 103 GLY A N 1
ATOM 809 C CA . GLY A 1 103 ? 12.676 12.275 12.718 1.00 80.12 103 GLY A CA 1
ATOM 810 C C . GLY A 1 103 ? 11.245 12.747 13.013 1.00 80.12 103 GLY A C 1
ATOM 811 O O . GLY A 1 103 ? 10.839 12.742 14.173 1.00 80.12 103 GLY A O 1
ATOM 812 N N . SER A 1 104 ? 10.492 13.215 12.006 1.00 85.75 104 SER A N 1
ATOM 813 C CA . SER A 1 104 ? 9.177 13.847 12.211 1.00 85.75 104 SER A CA 1
ATOM 814 C C . SER A 1 104 ? 8.176 12.907 12.893 1.00 85.75 104 SER A C 1
ATOM 816 O O . SER A 1 104 ? 7.986 11.772 12.453 1.00 85.75 104 SER A O 1
ATOM 818 N N . GLN A 1 105 ? 7.495 13.413 13.923 1.00 88.31 105 GLN A N 1
ATOM 819 C CA . GLN A 1 105 ? 6.462 12.705 14.694 1.00 88.31 105 GLN A CA 1
ATOM 820 C C . GLN A 1 105 ? 5.052 13.226 14.382 1.00 88.31 105 GLN A C 1
ATOM 822 O O . GLN A 1 105 ? 4.170 13.224 15.235 1.00 88.31 105 GLN A O 1
ATOM 827 N N . SER A 1 106 ? 4.834 13.753 13.173 1.00 92.81 106 SER A N 1
ATOM 828 C CA . SER A 1 106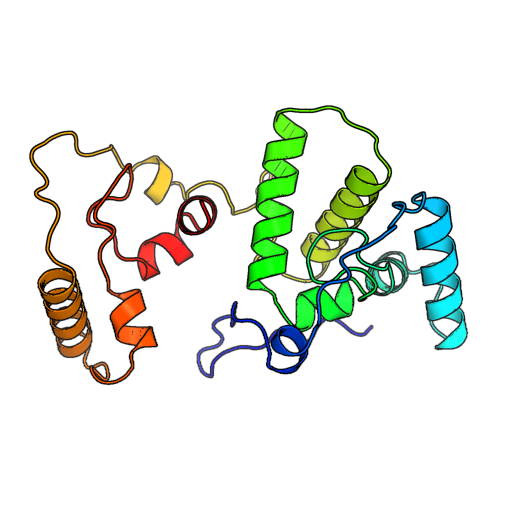 ? 3.515 14.270 12.805 1.00 92.81 106 SER A CA 1
ATOM 829 C C . SER A 1 106 ? 2.450 13.155 12.787 1.00 92.81 106 SER A C 1
ATOM 831 O O . SER A 1 106 ? 2.780 11.986 12.561 1.00 92.81 106 SER A O 1
ATOM 833 N N . PRO A 1 107 ? 1.156 13.484 12.944 1.00 93.69 107 PRO A N 1
ATOM 834 C CA . PRO A 1 107 ? 0.097 12.472 12.896 1.00 93.69 107 PRO A CA 1
ATOM 835 C C . PRO A 1 107 ? 0.059 11.717 11.555 1.00 93.69 107 PRO A C 1
ATOM 837 O O . PRO A 1 107 ? -0.160 10.507 11.504 1.00 93.69 107 PRO A O 1
ATOM 840 N N . LEU A 1 108 ? 0.368 12.416 10.456 1.00 91.81 108 LEU A N 1
ATOM 841 C CA . LEU A 1 108 ? 0.485 11.824 9.122 1.00 91.81 108 LEU A CA 1
ATOM 842 C C . LEU A 1 108 ? 1.613 10.788 9.055 1.00 91.81 108 LEU A C 1
ATOM 844 O O . LEU A 1 108 ? 1.460 9.722 8.462 1.00 91.81 108 LEU A O 1
ATOM 848 N N . MET A 1 109 ? 2.738 11.109 9.689 1.00 92.19 109 MET A N 1
ATOM 849 C CA . MET A 1 109 ? 3.902 10.241 9.798 1.00 92.19 109 MET A CA 1
ATOM 850 C C . MET A 1 109 ? 3.584 8.951 10.549 1.00 92.19 109 MET A C 1
ATOM 852 O O . MET A 1 109 ? 3.897 7.863 10.069 1.00 92.19 109 MET A O 1
ATOM 856 N N . ALA A 1 110 ? 2.901 9.068 11.687 1.00 93.56 110 ALA A N 1
ATOM 857 C CA . ALA A 1 110 ? 2.464 7.920 12.468 1.00 93.56 110 ALA A CA 1
ATOM 858 C C . ALA A 1 110 ? 1.446 7.052 11.701 1.00 93.56 110 ALA A C 1
ATOM 860 O O . ALA A 1 110 ? 1.514 5.824 11.748 1.00 93.56 110 ALA A O 1
ATOM 861 N N . ASN A 1 111 ? 0.547 7.660 10.914 1.00 95.94 111 ASN A N 1
ATOM 862 C CA . ASN A 1 111 ? -0.368 6.903 10.055 1.00 95.94 111 ASN A CA 1
ATOM 863 C C . ASN A 1 111 ? 0.378 6.117 8.959 1.00 95.94 111 ASN A C 1
ATOM 865 O O . ASN A 1 111 ? 0.061 4.952 8.719 1.00 95.94 111 ASN A O 1
ATOM 869 N N . LYS A 1 112 ? 1.408 6.706 8.334 1.00 91.94 112 LYS A N 1
ATOM 870 C CA . LYS A 1 112 ? 2.266 6.000 7.366 1.00 91.94 112 LYS A CA 1
ATOM 871 C C . LYS A 1 112 ? 3.123 4.900 8.017 1.00 91.94 112 LYS A C 1
ATOM 873 O O . LYS A 1 112 ? 3.324 3.851 7.399 1.00 91.94 112 LYS A O 1
ATOM 878 N N . ASP A 1 113 ? 3.588 5.086 9.258 1.00 92.56 113 ASP A N 1
ATOM 879 C CA . ASP A 1 113 ? 4.273 4.029 10.025 1.00 92.56 113 ASP A CA 1
ATOM 880 C C . ASP A 1 113 ? 3.354 2.831 10.261 1.00 92.56 113 ASP A C 1
ATOM 882 O O . ASP A 1 113 ? 3.737 1.688 9.999 1.00 92.56 113 ASP A O 1
ATOM 886 N N . ALA A 1 114 ? 2.125 3.091 10.714 1.00 94.06 114 ALA A N 1
ATOM 887 C CA . ALA A 1 114 ? 1.121 2.059 10.939 1.00 94.06 114 ALA A CA 1
ATOM 888 C C . ALA A 1 114 ? 0.776 1.320 9.637 1.00 94.06 114 ALA A C 1
ATOM 890 O O . ALA A 1 114 ? 0.746 0.088 9.616 1.00 94.06 114 ALA A O 1
ATOM 891 N N . PHE A 1 115 ? 0.605 2.054 8.531 1.00 94.00 115 PHE A N 1
ATOM 892 C CA . PHE A 1 115 ? 0.365 1.462 7.214 1.00 94.00 115 PHE A CA 1
ATOM 893 C C . PHE A 1 115 ? 1.528 0.574 6.759 1.00 94.00 115 PHE A C 1
ATOM 895 O O . PHE A 1 115 ? 1.317 -0.533 6.260 1.00 94.00 115 PHE A O 1
ATOM 902 N N . THR A 1 116 ? 2.763 1.026 6.982 1.00 88.44 116 THR A N 1
ATOM 903 C CA . THR A 1 116 ? 3.967 0.240 6.693 1.00 88.44 116 THR A CA 1
ATOM 904 C C . THR A 1 116 ? 3.979 -1.042 7.520 1.00 88.44 116 THR A C 1
ATOM 906 O O . THR A 1 116 ? 4.159 -2.121 6.964 1.00 88.44 116 THR A O 1
ATOM 909 N N . ARG A 1 117 ? 3.724 -0.958 8.833 1.00 88.19 117 ARG A N 1
ATOM 910 C CA . ARG A 1 117 ? 3.660 -2.126 9.726 1.00 88.19 117 ARG A CA 1
ATOM 911 C C . ARG A 1 117 ? 2.604 -3.138 9.281 1.00 88.19 117 ARG A C 1
ATOM 913 O O . ARG A 1 117 ? 2.895 -4.328 9.273 1.00 88.19 117 ARG A O 1
ATOM 920 N N . TYR A 1 118 ? 1.418 -2.678 8.896 1.00 89.94 118 TYR A N 1
ATOM 921 C CA . TYR A 1 118 ? 0.358 -3.548 8.391 1.00 89.94 118 TYR A CA 1
ATOM 922 C C . TYR A 1 118 ? 0.749 -4.219 7.066 1.00 89.94 118 TYR A C 1
ATOM 924 O O . TYR A 1 118 ? 0.684 -5.439 6.946 1.00 89.94 118 TYR A O 1
ATOM 932 N N . SER A 1 119 ? 1.262 -3.449 6.102 1.00 85.50 119 SER A N 1
ATOM 933 C CA . SER A 1 119 ? 1.688 -3.970 4.791 1.00 85.50 119 SER A CA 1
ATOM 934 C C . SER A 1 119 ? 2.753 -5.068 4.917 1.00 85.50 119 SER A C 1
ATOM 936 O O . SER A 1 119 ? 2.707 -6.072 4.207 1.00 85.50 119 SER A O 1
ATOM 938 N N . LEU A 1 120 ? 3.680 -4.901 5.868 1.00 79.88 120 LEU A N 1
ATOM 939 C CA . LEU A 1 120 ? 4.721 -5.877 6.201 1.00 79.88 120 LEU A CA 1
ATOM 940 C C . LEU A 1 120 ? 4.182 -7.219 6.697 1.00 79.88 120 LEU A C 1
ATOM 942 O O . LEU A 1 120 ? 4.798 -8.254 6.445 1.00 79.88 120 LEU A O 1
ATOM 946 N N . MET A 1 121 ? 3.077 -7.187 7.443 1.00 81.00 121 MET A N 1
ATOM 947 C CA . MET A 1 121 ? 2.441 -8.382 7.994 1.00 81.00 121 MET A CA 1
ATOM 948 C C . MET A 1 121 ? 1.668 -9.146 6.917 1.00 81.00 121 MET A C 1
ATOM 950 O O . MET A 1 121 ? 1.653 -10.373 6.942 1.00 81.00 121 MET A O 1
ATOM 954 N N . GLU A 1 122 ? 1.060 -8.431 5.967 1.00 78.00 122 GLU A N 1
ATOM 955 C CA . GLU A 1 122 ? 0.110 -9.017 5.017 1.00 78.00 122 GLU A CA 1
ATOM 956 C C . GLU A 1 122 ? 0.741 -9.606 3.753 1.00 78.00 122 GLU A C 1
ATOM 958 O O . GLU A 1 122 ? 0.183 -10.549 3.192 1.00 78.00 122 GLU A O 1
ATOM 963 N N . HIS A 1 123 ? 1.875 -9.086 3.258 1.00 66.06 123 HIS A N 1
ATOM 964 C CA . HIS A 1 123 ? 2.411 -9.603 1.995 1.00 66.06 123 HIS A CA 1
ATOM 965 C C . HIS A 1 123 ? 3.944 -9.626 1.886 1.00 66.06 123 HIS A C 1
ATOM 967 O O . HIS A 1 123 ? 4.610 -8.617 2.128 1.00 66.06 123 HIS A O 1
ATOM 973 N N . PRO A 1 124 ? 4.535 -10.744 1.405 1.00 58.34 124 PRO A N 1
ATOM 974 C CA . PRO A 1 124 ? 5.976 -10.876 1.193 1.00 58.34 124 PRO A CA 1
ATOM 975 C C . PRO A 1 124 ? 6.603 -9.855 0.242 1.00 58.34 124 PRO A C 1
ATOM 977 O O . PRO A 1 124 ? 7.793 -9.591 0.360 1.00 58.34 124 PRO A O 1
ATOM 980 N N . ALA A 1 125 ? 5.829 -9.267 -0.677 1.00 57.69 125 ALA A N 1
ATOM 981 C CA . ALA A 1 125 ? 6.314 -8.181 -1.544 1.00 57.69 125 ALA A CA 1
ATOM 982 C C . ALA A 1 125 ? 6.736 -6.933 -0.752 1.00 57.69 125 ALA A C 1
ATOM 984 O O . ALA A 1 125 ? 7.475 -6.104 -1.267 1.00 57.69 125 ALA A O 1
ATOM 985 N N . PHE A 1 126 ? 6.304 -6.824 0.505 1.00 60.03 126 PHE A N 1
ATOM 986 C CA . PHE A 1 126 ? 6.785 -5.821 1.437 1.00 60.03 126 PHE A CA 1
ATOM 987 C C . PHE A 1 126 ? 7.850 -6.393 2.386 1.00 60.03 126 PHE A C 1
ATOM 989 O O . PHE A 1 126 ? 8.140 -5.754 3.367 1.00 60.03 126 PHE A O 1
ATOM 996 N N . LYS A 1 127 ? 8.450 -7.581 2.234 1.00 51.88 127 LYS A N 1
ATOM 997 C CA . LYS A 1 127 ? 9.370 -8.092 3.281 1.00 51.88 127 LYS A CA 1
ATOM 998 C C . LYS A 1 127 ? 10.641 -7.249 3.446 1.00 51.88 127 LYS A C 1
ATOM 1000 O O . LYS A 1 127 ? 11.195 -6.731 2.479 1.00 51.88 127 LYS A O 1
ATOM 1005 N N . LYS A 1 128 ? 11.121 -7.171 4.697 1.00 46.72 128 LYS A N 1
ATOM 1006 C CA . LYS A 1 128 ? 12.442 -6.652 5.092 1.00 46.72 128 LYS A CA 1
ATOM 1007 C C . LYS A 1 128 ? 13.520 -7.742 5.031 1.00 46.72 128 LYS A C 1
ATOM 1009 O O . LYS A 1 128 ? 13.270 -8.863 5.460 1.00 46.72 128 LYS A O 1
ATOM 1014 N N . LEU A 1 129 ? 14.723 -7.393 4.571 1.00 42.34 129 LEU A N 1
ATOM 1015 C CA . LEU A 1 129 ? 15.975 -8.086 4.879 1.00 42.34 129 LEU A CA 1
ATOM 1016 C C . LEU A 1 129 ? 16.288 -7.959 6.381 1.00 42.34 129 LEU A C 1
ATOM 1018 O O . LEU A 1 129 ? 15.850 -7.017 7.046 1.00 42.34 129 LEU A O 1
ATOM 1022 N N . ASN A 1 130 ? 17.108 -8.874 6.901 1.00 34.81 130 ASN A N 1
ATOM 1023 C CA . ASN A 1 130 ? 17.466 -8.986 8.325 1.00 34.81 130 ASN A CA 1
ATOM 1024 C C . ASN A 1 130 ? 18.111 -7.719 8.930 1.00 34.81 130 ASN A C 1
ATOM 1026 O O . ASN A 1 130 ? 18.183 -7.583 10.145 1.00 34.81 130 ASN A O 1
ATOM 1030 N N . ASN A 1 131 ? 18.543 -6.769 8.098 1.00 36.56 131 ASN A N 1
ATOM 1031 C CA . ASN A 1 131 ? 19.085 -5.468 8.499 1.00 36.56 131 ASN A CA 1
ATOM 1032 C C . ASN A 1 131 ? 18.025 -4.346 8.572 1.00 36.56 131 ASN A C 1
ATOM 1034 O O . ASN A 1 131 ? 18.370 -3.168 8.600 1.00 36.56 131 ASN A O 1
ATOM 1038 N N . GLY A 1 132 ? 16.732 -4.682 8.544 1.00 36.44 132 GLY A N 1
ATOM 1039 C CA . GLY A 1 132 ? 15.645 -3.713 8.684 1.00 36.44 132 GLY A CA 1
ATOM 1040 C C . GLY A 1 132 ? 15.229 -2.993 7.393 1.00 36.44 132 GLY A C 1
ATOM 1041 O O . GLY A 1 132 ? 14.345 -2.135 7.456 1.00 36.44 132 GLY A O 1
ATOM 1042 N N . THR A 1 133 ? 15.807 -3.356 6.243 1.00 37.50 133 THR A N 1
ATOM 1043 C CA . THR A 1 133 ? 15.562 -2.757 4.916 1.00 37.50 133 THR A CA 1
ATOM 1044 C C . THR A 1 133 ? 14.492 -3.535 4.152 1.00 37.50 133 THR A C 1
ATOM 1046 O O . THR A 1 133 ? 14.668 -4.732 3.979 1.00 37.50 133 THR A O 1
ATOM 1049 N N . LEU A 1 134 ? 13.414 -2.909 3.657 1.00 40.53 134 LEU A N 1
ATOM 1050 C CA . LEU A 1 134 ? 12.493 -3.584 2.718 1.00 40.53 134 LEU A CA 1
ATOM 1051 C C . LEU A 1 134 ? 13.228 -4.013 1.453 1.00 40.53 134 LEU A C 1
ATOM 1053 O O . LEU A 1 134 ? 14.159 -3.324 1.043 1.00 40.53 134 LEU A O 1
ATOM 1057 N N . ILE A 1 135 ? 12.780 -5.080 0.790 1.00 46.97 135 ILE A N 1
ATOM 1058 C CA . ILE A 1 135 ? 13.136 -5.374 -0.607 1.00 46.97 135 ILE A CA 1
ATOM 1059 C C . ILE A 1 135 ? 12.536 -4.267 -1.496 1.00 46.97 135 ILE A C 1
ATOM 1061 O O . ILE A 1 135 ? 11.508 -4.420 -2.137 1.00 46.97 135 ILE A O 1
ATOM 1065 N N . LEU A 1 136 ? 13.152 -3.094 -1.417 1.00 47.00 136 LEU A N 1
ATOM 1066 C CA . LEU A 1 136 ? 12.930 -1.866 -2.177 1.00 47.00 136 LEU A CA 1
ATOM 1067 C C . LEU A 1 136 ? 14.261 -1.124 -2.387 1.00 47.00 136 LEU A C 1
ATOM 1069 O O . LEU A 1 136 ? 14.284 -0.076 -3.026 1.00 47.00 136 LEU A O 1
ATOM 1073 N N . LYS A 1 137 ? 15.372 -1.645 -1.839 1.00 45.34 137 LYS A N 1
ATOM 1074 C CA . LYS A 1 137 ? 16.711 -1.339 -2.342 1.00 45.34 137 LYS A CA 1
ATOM 1075 C C . LYS A 1 137 ? 17.000 -2.341 -3.452 1.00 45.34 137 LYS A C 1
ATOM 1077 O O . LYS A 1 137 ? 16.679 -3.518 -3.280 1.00 45.34 137 LYS A O 1
ATOM 1082 N N . ALA A 1 138 ? 17.595 -1.845 -4.536 1.00 50.44 138 ALA A N 1
ATOM 1083 C CA . ALA A 1 138 ? 18.241 -2.617 -5.587 1.00 50.44 138 ALA A CA 1
ATOM 1084 C C . ALA A 1 138 ? 18.687 -4.005 -5.088 1.00 50.44 138 ALA A C 1
ATOM 1086 O O . ALA A 1 138 ? 19.377 -4.095 -4.064 1.00 50.44 138 ALA A O 1
ATOM 1087 N N . SER A 1 139 ? 18.295 -5.076 -5.781 1.00 53.81 139 SER A N 1
ATOM 1088 C CA . SER A 1 139 ? 18.870 -6.411 -5.590 1.00 53.81 139 SER A CA 1
ATOM 1089 C C . SER A 1 139 ? 20.400 -6.325 -5.620 1.00 53.81 139 SER A C 1
ATOM 1091 O O . SER A 1 139 ? 20.961 -5.357 -6.132 1.00 53.81 139 SER A O 1
ATOM 1093 N N . ASP A 1 140 ? 21.118 -7.310 -5.082 1.00 57.50 140 ASP A N 1
ATOM 1094 C CA . ASP A 1 140 ? 22.586 -7.272 -5.167 1.00 57.50 140 ASP A CA 1
ATOM 1095 C C . ASP A 1 140 ? 23.066 -7.254 -6.633 1.00 57.50 140 ASP A C 1
ATOM 1097 O O . ASP A 1 140 ? 24.068 -6.612 -6.939 1.00 57.50 140 ASP A O 1
ATOM 1101 N N . GLU A 1 141 ? 22.274 -7.821 -7.553 1.00 58.56 141 GLU A N 1
ATOM 1102 C CA . GLU A 1 141 ? 22.447 -7.657 -9.001 1.00 58.56 141 GLU A CA 1
ATOM 1103 C C . GLU A 1 141 ? 22.286 -6.193 -9.439 1.00 58.56 141 GLU A C 1
ATOM 1105 O O . GLU A 1 141 ? 23.135 -5.673 -10.159 1.00 58.56 141 GLU A O 1
ATOM 1110 N N . ALA A 1 142 ? 21.242 -5.495 -8.984 1.00 62.12 142 ALA A N 1
ATOM 1111 C CA . ALA A 1 142 ? 21.038 -4.084 -9.294 1.00 62.12 142 ALA A CA 1
ATOM 1112 C C . ALA A 1 142 ? 22.078 -3.157 -8.638 1.00 62.12 142 ALA A C 1
ATOM 1114 O O . ALA A 1 142 ? 22.515 -2.201 -9.273 1.00 62.12 142 ALA A O 1
ATOM 1115 N N . LYS A 1 143 ? 22.562 -3.466 -7.428 1.00 68.81 143 LYS A N 1
ATOM 1116 C CA . LYS A 1 143 ? 23.674 -2.741 -6.785 1.00 68.81 143 LYS A CA 1
ATOM 1117 C C . LYS A 1 143 ? 25.003 -2.945 -7.511 1.00 68.81 143 LYS A C 1
ATOM 1119 O O . LYS A 1 143 ? 25.858 -2.066 -7.463 1.00 68.81 143 LYS A O 1
ATOM 1124 N N . ALA A 1 144 ? 25.179 -4.094 -8.161 1.00 75.19 144 ALA A N 1
ATOM 1125 C CA . ALA A 1 144 ? 26.353 -4.397 -8.969 1.00 75.19 144 ALA A CA 1
ATOM 1126 C C . ALA A 1 144 ? 26.308 -3.746 -10.364 1.00 75.19 144 ALA A C 1
ATOM 1128 O O . ALA A 1 144 ? 27.311 -3.780 -11.080 1.00 75.19 144 ALA A O 1
ATOM 1129 N N . VAL A 1 145 ? 25.182 -3.135 -10.766 1.00 74.50 145 VAL A N 1
ATOM 1130 C CA . VAL A 1 145 ? 25.099 -2.385 -12.025 1.00 74.50 145 VAL A CA 1
ATOM 1131 C C . VAL A 1 145 ? 25.969 -1.136 -11.925 1.00 74.50 145 VAL A C 1
ATOM 1133 O O . VAL A 1 145 ? 25.652 -0.171 -11.232 1.00 74.50 145 VAL A O 1
ATOM 1136 N N . VAL A 1 146 ? 27.074 -1.145 -12.665 1.00 75.19 146 VAL A N 1
ATOM 1137 C CA . VAL A 1 146 ? 27.929 0.028 -12.836 1.00 75.19 146 VAL A CA 1
ATOM 1138 C C . VAL A 1 146 ? 27.289 0.945 -13.885 1.00 75.19 146 VAL A C 1
ATOM 1140 O O . VAL A 1 146 ? 27.056 0.487 -15.007 1.00 75.19 146 VAL A O 1
ATOM 1143 N N . PRO A 1 147 ? 27.020 2.230 -13.574 1.00 66.69 147 PRO A N 1
ATOM 1144 C CA . PRO A 1 147 ? 26.458 3.163 -14.544 1.00 66.69 147 PRO A CA 1
ATOM 1145 C C . PRO A 1 147 ? 27.360 3.266 -15.778 1.00 66.69 147 PRO A C 1
ATOM 1147 O O . PRO A 1 147 ? 28.529 3.653 -15.671 1.00 66.69 147 PRO A O 1
ATOM 1150 N N . GLN A 1 148 ? 26.830 2.951 -16.959 1.00 63.16 148 GLN A N 1
ATOM 1151 C CA . GLN A 1 148 ? 27.562 3.172 -18.202 1.00 63.16 148 GLN A CA 1
ATOM 1152 C C . GLN A 1 148 ? 27.653 4.678 -18.477 1.00 63.16 148 GLN A C 1
ATOM 1154 O O . GLN A 1 148 ? 26.653 5.354 -18.683 1.00 63.16 148 GLN A O 1
ATOM 1159 N N . ARG A 1 149 ? 28.879 5.218 -18.466 1.00 53.47 149 ARG A N 1
ATOM 1160 C CA . ARG A 1 149 ? 29.160 6.647 -18.707 1.00 53.47 149 ARG A CA 1
ATOM 1161 C C . ARG A 1 149 ? 29.411 6.999 -20.178 1.00 53.47 149 ARG A C 1
ATOM 1163 O O . ARG A 1 149 ? 29.770 8.137 -20.462 1.00 53.47 149 ARG A O 1
ATOM 1170 N N . GLN A 1 150 ? 29.265 6.062 -21.115 1.00 50.84 150 GLN A N 1
ATOM 1171 C CA . GLN A 1 150 ? 29.606 6.302 -22.521 1.00 50.84 150 GLN A CA 1
ATOM 1172 C C . GLN A 1 150 ? 28.391 6.241 -23.452 1.00 50.84 150 GLN A C 1
ATOM 1174 O O . GLN A 1 150 ? 27.724 5.219 -23.562 1.00 50.84 150 GLN A O 1
ATOM 1179 N N . GLY A 1 151 ? 28.177 7.350 -24.168 1.00 58.84 151 GLY A N 1
ATOM 1180 C CA . GLY A 1 151 ? 27.714 7.373 -25.558 1.00 58.84 151 GLY A CA 1
ATOM 1181 C C . GLY A 1 151 ? 26.296 6.904 -25.873 1.00 58.84 151 GLY A C 1
ATOM 1182 O O . GLY A 1 151 ? 26.009 6.670 -27.044 1.00 58.84 151 GLY A O 1
ATOM 1183 N N . TYR A 1 152 ? 25.402 6.756 -24.897 1.00 59.69 152 TYR A N 1
ATOM 1184 C CA . TYR A 1 152 ? 24.024 6.395 -25.217 1.00 59.69 152 TYR A CA 1
ATOM 1185 C C . TYR A 1 152 ? 23.297 7.549 -25.910 1.00 59.69 152 TYR A C 1
ATOM 1187 O O . TYR A 1 152 ? 23.027 8.597 -25.320 1.00 59.69 152 TYR A O 1
ATOM 1195 N N . ARG A 1 153 ? 22.942 7.327 -27.175 1.00 73.62 153 ARG A N 1
ATOM 1196 C CA . ARG A 1 153 ? 21.978 8.152 -27.898 1.00 73.62 153 ARG A CA 1
ATOM 1197 C C . ARG A 1 153 ? 20.583 7.821 -27.376 1.00 73.62 153 ARG A C 1
ATOM 1199 O O . ARG A 1 153 ? 20.187 6.658 -27.400 1.00 73.62 153 ARG A O 1
ATOM 1206 N N . ALA A 1 154 ? 19.836 8.835 -26.947 1.00 71.12 154 ALA A N 1
ATOM 1207 C CA . ALA A 1 154 ? 18.415 8.672 -26.668 1.00 71.12 154 ALA A CA 1
ATOM 1208 C C . ALA A 1 154 ? 17.705 8.215 -27.952 1.00 71.12 154 ALA A C 1
ATOM 1210 O O . ALA A 1 154 ? 17.736 8.915 -28.968 1.00 71.12 154 ALA A O 1
ATOM 1211 N N . LYS A 1 155 ? 17.132 7.012 -27.912 1.00 83.19 155 LYS A N 1
ATOM 1212 C CA . LYS A 1 155 ? 16.363 6.446 -29.021 1.00 83.19 155 LYS A CA 1
ATOM 1213 C C . LYS A 1 155 ? 14.985 7.083 -29.084 1.00 83.19 155 LYS A C 1
ATOM 1215 O O . LYS A 1 155 ? 14.430 7.466 -28.053 1.00 83.19 155 LYS A O 1
ATOM 1220 N N . GLN A 1 156 ? 14.443 7.180 -30.294 1.00 84.12 156 GLN A N 1
ATOM 1221 C CA . GLN A 1 156 ? 13.062 7.616 -30.469 1.00 84.12 156 GLN A CA 1
ATOM 1222 C C . GLN A 1 156 ? 12.103 6.548 -29.915 1.00 84.12 156 GLN A C 1
ATOM 1224 O O . GLN A 1 156 ? 12.444 5.359 -29.945 1.00 84.12 156 GLN A O 1
ATOM 1229 N N . PRO A 1 157 ? 10.918 6.931 -29.410 1.00 77.06 157 PRO A N 1
ATOM 1230 C CA . PRO A 1 157 ? 9.956 5.990 -28.840 1.00 77.06 157 PRO A CA 1
ATOM 1231 C C . PRO A 1 157 ? 9.606 4.824 -29.773 1.00 77.06 157 PRO A C 1
ATOM 1233 O O . PRO A 1 157 ? 9.511 3.690 -29.312 1.00 77.06 157 PRO A O 1
ATOM 1236 N N . GLU A 1 158 ? 9.499 5.068 -31.081 1.00 85.62 158 GLU A N 1
ATOM 1237 C CA . GLU A 1 158 ? 9.172 4.044 -32.079 1.00 85.62 158 GLU A CA 1
ATOM 1238 C C . GLU A 1 158 ? 10.279 2.988 -32.211 1.00 85.62 158 GLU A C 1
ATOM 1240 O O . GLU A 1 158 ? 9.998 1.806 -32.405 1.00 85.62 158 GLU A O 1
ATOM 1245 N N . GLU A 1 159 ? 11.544 3.394 -32.067 1.00 86.94 159 GLU A N 1
ATOM 1246 C CA . GLU A 1 159 ? 12.697 2.487 -32.092 1.00 86.94 159 GLU A CA 1
ATOM 1247 C C . GLU A 1 159 ? 12.724 1.612 -30.830 1.00 86.94 159 GLU A C 1
ATOM 1249 O O . GLU A 1 159 ? 12.917 0.397 -30.912 1.00 86.94 159 GLU A O 1
ATOM 1254 N N . VAL A 1 160 ? 12.463 2.210 -29.660 1.00 84.06 160 VAL A N 1
ATOM 1255 C CA . VAL A 1 160 ? 12.378 1.482 -28.381 1.00 84.06 160 VAL A CA 1
ATOM 1256 C C . VAL A 1 160 ? 11.214 0.492 -28.393 1.00 84.06 160 VAL A C 1
ATOM 1258 O O . VAL A 1 160 ? 11.362 -0.646 -27.940 1.00 84.06 160 VAL A O 1
ATOM 1261 N N . GLU A 1 161 ? 10.068 0.898 -28.936 1.00 82.25 161 GLU A N 1
ATOM 1262 C CA . GLU A 1 161 ? 8.907 0.028 -29.078 1.00 82.25 161 GLU A CA 1
ATOM 1263 C C . GLU A 1 161 ? 9.159 -1.099 -30.086 1.00 82.25 161 GLU A C 1
ATOM 1265 O O . GLU A 1 161 ? 8.809 -2.248 -29.813 1.00 82.25 161 GLU A O 1
ATOM 1270 N N . GLY A 1 162 ? 9.812 -0.805 -31.214 1.00 86.44 162 GLY A N 1
ATOM 1271 C CA . GLY A 1 162 ? 10.213 -1.801 -32.206 1.00 86.44 162 GLY A CA 1
ATOM 1272 C C . GLY A 1 162 ? 11.133 -2.872 -31.616 1.00 86.44 162 GLY A C 1
ATOM 1273 O O . GLY A 1 162 ? 10.886 -4.065 -31.798 1.00 86.44 162 GLY A O 1
ATOM 1274 N N . GLU A 1 163 ? 12.136 -2.471 -30.830 1.00 90.00 163 GLU A N 1
ATOM 1275 C CA . GLU A 1 163 ? 12.999 -3.407 -30.097 1.00 90.00 163 GLU A CA 1
ATOM 1276 C C . GLU A 1 163 ? 12.227 -4.244 -29.082 1.00 90.00 163 GLU A C 1
ATOM 1278 O O . GLU A 1 163 ? 12.452 -5.450 -28.969 1.00 90.00 163 GLU A O 1
ATOM 1283 N N . ALA A 1 164 ? 11.317 -3.620 -28.337 1.00 82.31 164 ALA A N 1
ATOM 1284 C CA . ALA A 1 164 ? 10.508 -4.321 -27.356 1.00 82.31 164 ALA A CA 1
ATOM 1285 C C . ALA A 1 164 ? 9.593 -5.358 -28.020 1.00 82.31 164 ALA A C 1
ATOM 1287 O O . ALA A 1 164 ? 9.501 -6.484 -27.540 1.00 82.31 164 ALA A O 1
ATOM 1288 N N . ARG A 1 165 ? 8.965 -5.018 -29.151 1.00 85.50 165 ARG A N 1
ATOM 1289 C CA . ARG A 1 165 ? 8.142 -5.944 -29.945 1.00 85.50 165 ARG A CA 1
ATOM 1290 C C . ARG A 1 165 ? 8.972 -7.081 -30.530 1.00 85.50 165 ARG A C 1
ATOM 1292 O O . ARG A 1 165 ? 8.535 -8.224 -30.462 1.00 85.50 165 ARG A O 1
ATOM 1299 N N . ALA A 1 166 ? 10.169 -6.797 -31.043 1.00 89.75 166 ALA A N 1
ATOM 1300 C CA . ALA A 1 166 ? 11.086 -7.831 -31.519 1.00 89.75 166 ALA A CA 1
ATOM 1301 C C . ALA A 1 166 ? 11.498 -8.786 -30.386 1.00 89.75 166 ALA A C 1
ATOM 1303 O O . ALA A 1 166 ? 11.508 -10.001 -30.572 1.00 89.75 166 ALA A O 1
ATOM 1304 N N . HIS A 1 167 ? 11.763 -8.247 -29.193 1.00 84.75 167 HIS A N 1
ATOM 1305 C CA . HIS A 1 167 ? 12.067 -9.040 -28.005 1.00 84.75 167 HIS A CA 1
ATOM 1306 C C . HIS A 1 167 ? 10.877 -9.924 -27.598 1.00 84.75 167 HIS A C 1
ATOM 1308 O O . HIS A 1 167 ? 11.048 -11.128 -27.426 1.00 84.75 167 HIS A O 1
ATOM 1314 N N . VAL A 1 168 ? 9.661 -9.368 -27.543 1.00 74.12 168 VAL A N 1
ATOM 1315 C CA . VAL A 1 168 ? 8.430 -10.136 -27.278 1.00 74.12 168 VAL A CA 1
ATOM 1316 C C . VAL A 1 168 ? 8.230 -11.244 -28.314 1.00 74.12 168 VAL A C 1
ATOM 1318 O O . VAL A 1 168 ? 7.966 -12.381 -27.936 1.00 74.12 168 VAL A O 1
ATOM 1321 N N . ALA A 1 169 ? 8.414 -10.945 -29.602 1.00 85.56 169 ALA A N 1
ATOM 1322 C CA . ALA A 1 169 ? 8.296 -11.931 -30.673 1.00 85.56 169 ALA A CA 1
ATOM 1323 C C . ALA A 1 169 ? 9.329 -13.061 -30.535 1.00 85.56 169 ALA A C 1
ATOM 1325 O O . ALA A 1 169 ? 8.990 -14.227 -30.721 1.00 85.56 169 ALA A O 1
ATOM 1326 N N . SER A 1 170 ? 10.573 -12.735 -30.164 1.00 87.19 170 SER A N 1
ATOM 1327 C CA . SER A 1 170 ? 11.634 -13.732 -29.956 1.00 87.19 170 SER A CA 1
ATOM 1328 C C . SER A 1 170 ? 11.364 -14.670 -28.775 1.00 87.19 170 SER A C 1
ATOM 1330 O O . SER A 1 170 ? 11.787 -15.821 -28.800 1.00 87.19 170 SER A O 1
ATOM 1332 N N . GLU A 1 171 ? 10.611 -14.206 -27.774 1.00 84.81 171 GLU A N 1
ATOM 1333 C CA . GLU A 1 171 ? 10.148 -15.012 -26.637 1.00 84.81 171 GLU A CA 1
ATOM 1334 C C . GLU A 1 171 ? 8.831 -15.761 -26.938 1.00 84.81 171 GLU A C 1
ATOM 1336 O O . GLU A 1 171 ? 8.269 -16.403 -26.052 1.00 84.81 171 GLU A O 1
ATOM 1341 N N . GLY A 1 172 ? 8.310 -15.679 -28.171 1.00 83.75 172 GLY A N 1
ATOM 1342 C CA . GLY A 1 172 ? 7.029 -16.278 -28.562 1.00 83.75 172 GLY A CA 1
ATOM 1343 C C . GLY A 1 172 ? 5.803 -15.580 -27.962 1.00 83.75 172 GLY A C 1
ATOM 1344 O O . GLY A 1 172 ? 4.722 -16.164 -27.907 1.00 83.75 172 GLY A O 1
ATOM 1345 N N . GLY A 1 173 ? 5.962 -14.349 -27.475 1.00 75.31 173 GLY A N 1
ATOM 1346 C CA . GLY A 1 173 ? 4.897 -13.562 -26.868 1.00 75.31 173 GLY A CA 1
ATOM 1347 C C . GLY A 1 173 ? 4.029 -12.818 -27.885 1.00 75.31 173 GLY A C 1
ATOM 1348 O O . GLY A 1 173 ? 4.427 -12.554 -29.019 1.00 75.31 173 GLY A O 1
ATOM 1349 N N . ASP A 1 174 ? 2.830 -12.428 -27.450 1.00 79.31 174 ASP A N 1
ATOM 1350 C CA . ASP A 1 174 ? 1.915 -11.621 -28.259 1.00 79.31 174 ASP A CA 1
ATOM 1351 C C . ASP A 1 174 ? 2.399 -10.167 -28.352 1.00 79.31 174 ASP A C 1
ATOM 1353 O O . ASP A 1 174 ? 2.322 -9.397 -27.391 1.00 79.31 174 ASP A O 1
ATOM 1357 N N . VAL A 1 175 ? 2.863 -9.777 -29.539 1.00 80.00 175 VAL A N 1
ATOM 1358 C CA . VAL A 1 175 ? 3.322 -8.413 -29.831 1.00 80.00 175 VAL A CA 1
ATOM 1359 C C . VAL A 1 175 ? 2.202 -7.374 -29.777 1.00 80.00 175 VAL A C 1
ATOM 1361 O O . VAL A 1 175 ? 2.494 -6.189 -29.673 1.00 80.00 175 VAL A O 1
ATOM 1364 N N . ASN A 1 176 ? 0.929 -7.769 -29.829 1.00 81.12 176 ASN A N 1
ATOM 1365 C CA . ASN A 1 176 ? -0.198 -6.843 -29.687 1.00 81.12 176 ASN A CA 1
ATOM 1366 C C . ASN A 1 176 ? -0.569 -6.594 -28.222 1.00 81.12 176 ASN A C 1
ATOM 1368 O O . ASN A 1 176 ? -1.294 -5.644 -27.915 1.0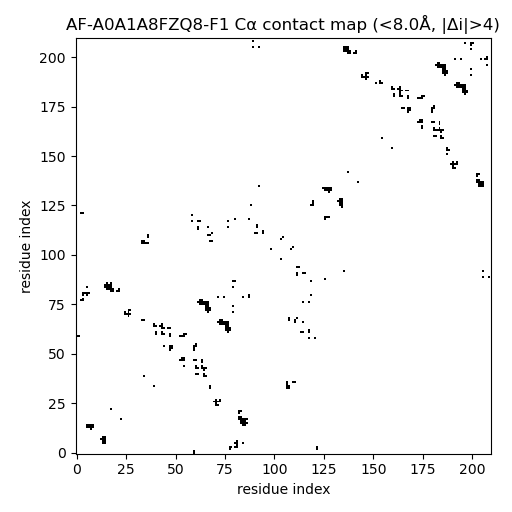0 81.12 176 ASN A O 1
ATOM 1372 N N . ASN A 1 177 ? -0.028 -7.386 -27.293 1.00 75.50 177 ASN A N 1
ATOM 1373 C 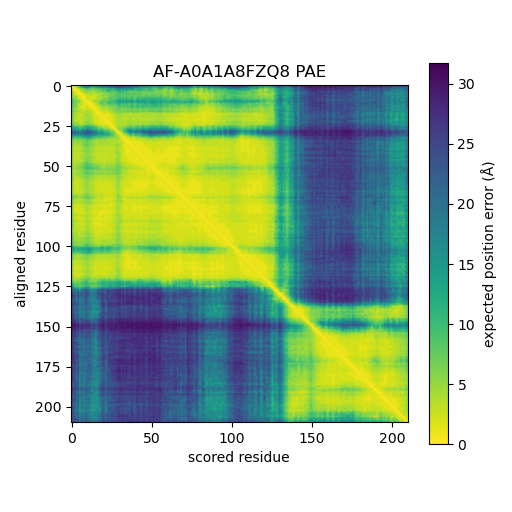CA . ASN A 1 177 ? -0.190 -7.146 -25.872 1.00 75.50 177 ASN A CA 1
ATOM 1374 C C . ASN A 1 177 ? 0.679 -5.956 -25.442 1.00 75.50 177 ASN A C 1
ATOM 1376 O O . ASN A 1 177 ? 1.854 -6.098 -25.099 1.00 75.50 177 ASN A O 1
ATOM 1380 N N . ALA A 1 178 ? 0.065 -4.773 -25.406 1.00 67.56 178 ALA A N 1
ATOM 1381 C CA . ALA A 1 178 ? 0.729 -3.525 -25.035 1.00 67.56 178 ALA A CA 1
ATOM 1382 C C . ALA A 1 178 ? 1.444 -3.597 -23.674 1.00 67.56 178 ALA A C 1
ATOM 1384 O O . ALA A 1 178 ? 2.499 -2.997 -23.506 1.00 67.56 178 ALA A O 1
ATOM 1385 N N . THR A 1 179 ? 0.925 -4.364 -22.708 1.00 65.25 179 THR A N 1
ATOM 1386 C CA . THR A 1 179 ? 1.569 -4.509 -21.389 1.00 65.25 179 THR A CA 1
ATOM 1387 C C . THR A 1 179 ? 2.838 -5.351 -21.481 1.00 65.25 179 THR A C 1
ATOM 1389 O O . THR A 1 179 ? 3.856 -5.014 -20.876 1.00 65.25 179 THR A O 1
ATOM 1392 N N . LEU A 1 180 ? 2.792 -6.436 -22.255 1.00 66.00 180 LEU 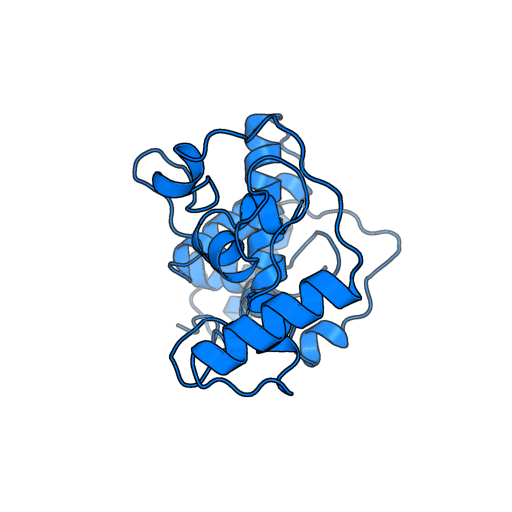A N 1
ATOM 1393 C CA . LEU A 1 180 ? 3.943 -7.302 -22.477 1.00 66.00 180 LEU A CA 1
ATOM 1394 C C . LEU A 1 180 ? 5.042 -6.554 -23.238 1.00 66.00 180 LEU A C 1
ATOM 1396 O O . LEU A 1 180 ? 6.193 -6.573 -22.803 1.00 66.00 180 LEU A O 1
ATOM 1400 N N . VAL A 1 181 ? 4.670 -5.818 -24.289 1.00 67.12 181 VAL A N 1
ATOM 1401 C CA . VAL A 1 181 ? 5.584 -4.947 -25.040 1.00 67.12 181 VAL A CA 1
ATOM 1402 C C . VAL A 1 181 ? 6.201 -3.898 -24.122 1.00 67.12 181 VAL A C 1
ATOM 1404 O O . VAL A 1 181 ? 7.421 -3.846 -24.024 1.00 67.12 181 VAL A O 1
ATOM 1407 N N . LEU A 1 182 ? 5.401 -3.134 -23.370 1.00 71.94 182 LEU A N 1
ATOM 1408 C CA . LEU A 1 182 ? 5.912 -2.134 -22.422 1.00 71.94 182 LEU A CA 1
ATOM 1409 C C . LEU A 1 182 ? 6.870 -2.740 -21.392 1.00 71.94 182 LEU A C 1
ATOM 1411 O O . LEU A 1 182 ? 7.892 -2.141 -21.078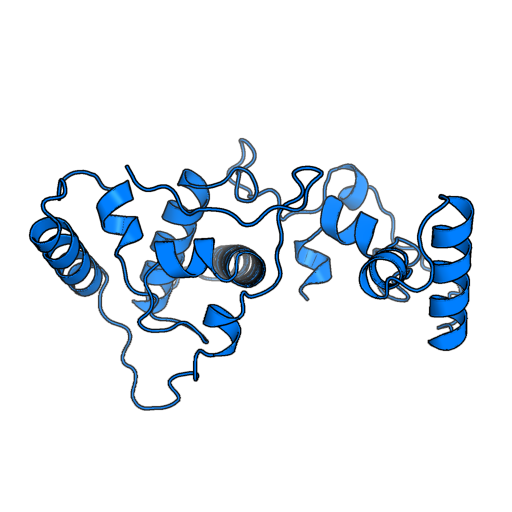 1.00 71.94 182 LEU A O 1
ATOM 1415 N N . SER A 1 183 ? 6.615 -3.959 -20.909 1.00 67.06 183 SER A N 1
ATOM 1416 C CA . SER A 1 183 ? 7.533 -4.633 -19.982 1.00 67.06 183 SER A CA 1
ATOM 1417 C C . SER A 1 183 ? 8.928 -4.872 -20.586 1.00 67.06 183 SER A C 1
ATOM 1419 O O . SER A 1 183 ? 9.917 -4.948 -19.857 1.00 67.06 183 SER A O 1
ATOM 1421 N N . ARG A 1 184 ? 9.030 -4.979 -21.915 1.00 85.38 184 ARG A N 1
ATOM 1422 C CA . ARG A 1 184 ? 10.283 -5.208 -22.647 1.00 85.38 184 ARG A CA 1
ATOM 1423 C C . ARG A 1 184 ? 10.957 -3.926 -23.127 1.00 85.38 184 ARG A C 1
ATOM 1425 O O . ARG A 1 184 ? 12.057 -4.010 -23.671 1.00 85.38 184 ARG A O 1
ATOM 1432 N N . TRP A 1 185 ? 10.368 -2.754 -22.883 1.00 83.62 185 TRP A N 1
ATOM 1433 C CA . TRP A 1 185 ? 11.027 -1.479 -23.162 1.00 83.62 185 TRP A CA 1
ATOM 1434 C C . TRP A 1 185 ? 12.296 -1.345 -22.333 1.00 83.62 185 TRP A C 1
ATOM 1436 O O . TRP A 1 185 ? 12.295 -1.605 -21.128 1.00 83.62 185 TRP A O 1
ATOM 1446 N N . LYS A 1 186 ? 13.378 -0.923 -22.985 1.00 85.38 186 LYS A N 1
ATOM 1447 C CA . LYS A 1 186 ? 14.643 -0.639 -22.313 1.00 85.38 186 LYS A CA 1
ATOM 1448 C C . LYS A 1 186 ? 14.621 0.764 -21.724 1.00 85.38 186 LYS A C 1
ATOM 1450 O O . LYS A 1 186 ? 14.272 1.722 -22.413 1.00 85.38 186 LYS A O 1
ATOM 1455 N N . VAL A 1 187 ? 15.069 0.888 -20.483 1.00 83.12 187 VAL A N 1
ATOM 1456 C CA . VAL A 1 187 ? 15.325 2.158 -19.808 1.00 83.12 187 VAL A CA 1
ATOM 1457 C C . VAL A 1 187 ? 16.379 2.921 -20.611 1.00 83.12 187 VAL A C 1
ATOM 1459 O O . VAL A 1 187 ? 17.459 2.400 -20.885 1.00 83.12 187 VAL A O 1
ATOM 1462 N N . GLN A 1 188 ? 16.066 4.150 -21.013 1.00 80.38 188 GLN A N 1
ATOM 1463 C CA . GLN A 1 188 ? 16.944 4.956 -21.872 1.00 80.38 188 GLN A CA 1
ATOM 1464 C C . GLN A 1 188 ? 17.846 5.918 -21.090 1.00 80.38 188 GLN A C 1
ATOM 1466 O O . GLN A 1 188 ? 18.641 6.627 -21.700 1.00 80.38 188 GLN A O 1
ATOM 1471 N N . PHE A 1 189 ? 17.744 5.964 -19.761 1.00 73.94 189 PHE A N 1
ATOM 1472 C CA . PHE A 1 189 ? 18.412 6.969 -18.936 1.00 73.94 189 PHE A CA 1
ATOM 1473 C C . PHE A 1 189 ? 18.894 6.417 -17.591 1.00 73.94 189 PHE A C 1
ATOM 1475 O O . PHE A 1 189 ? 18.393 5.413 -17.088 1.00 73.94 189 PHE A O 1
ATOM 1482 N N . GLY A 1 190 ? 19.854 7.126 -16.994 1.00 75.31 190 GLY A N 1
ATOM 1483 C CA . GLY A 1 190 ? 20.315 6.893 -15.627 1.00 75.31 190 GLY A CA 1
ATOM 1484 C C . GLY A 1 190 ? 21.002 5.542 -15.396 1.00 75.31 190 GLY A C 1
ATOM 1485 O O . GLY A 1 190 ? 21.552 4.940 -16.313 1.00 75.31 190 GLY A O 1
ATOM 1486 N N . THR A 1 191 ? 21.022 5.086 -14.142 1.00 79.94 191 THR A N 1
ATOM 1487 C CA . THR A 1 191 ? 21.839 3.943 -13.690 1.00 79.94 191 THR A CA 1
ATOM 1488 C C . THR A 1 191 ? 21.492 2.628 -14.386 1.00 79.94 191 THR A C 1
ATOM 1490 O O . THR A 1 191 ? 22.388 1.845 -14.681 1.00 79.94 191 THR A O 1
ATOM 1493 N N . TYR A 1 192 ? 20.210 2.392 -14.678 1.00 80.75 192 TYR A N 1
ATOM 1494 C CA . TYR A 1 192 ? 19.730 1.140 -15.277 1.00 80.75 192 TYR A CA 1
ATOM 1495 C C . TYR A 1 192 ? 19.537 1.225 -16.792 1.00 80.75 192 TYR A C 1
ATOM 1497 O O . TYR A 1 192 ? 18.804 0.421 -17.369 1.00 80.75 192 TYR A O 1
ATOM 1505 N N . GLN A 1 193 ? 20.187 2.189 -17.443 1.00 81.81 193 GLN A N 1
ATOM 1506 C CA . GLN A 1 193 ? 20.158 2.339 -18.891 1.00 81.81 193 GLN A CA 1
ATOM 1507 C C . GLN A 1 193 ? 20.477 1.008 -19.603 1.00 81.81 193 GLN A C 1
ATOM 1509 O O . GLN A 1 193 ? 21.432 0.310 -19.265 1.00 81.81 193 GLN A O 1
ATOM 1514 N N . GLY A 1 194 ? 19.633 0.632 -20.566 1.00 80.31 194 GLY A N 1
ATOM 1515 C CA . GLY A 1 194 ? 19.715 -0.626 -21.314 1.00 80.31 194 GLY A CA 1
ATOM 1516 C C . GLY A 1 194 ? 19.001 -1.825 -20.673 1.00 80.31 194 GLY A C 1
ATOM 1517 O O . GLY A 1 194 ? 18.753 -2.811 -21.371 1.00 80.31 194 GLY A O 1
ATOM 1518 N N . LYS A 1 195 ? 18.613 -1.761 -19.392 1.00 84.75 195 LYS A N 1
ATOM 1519 C CA . LYS A 1 195 ? 17.784 -2.795 -18.741 1.00 84.75 195 LYS A CA 1
ATOM 1520 C C . LYS A 1 195 ? 16.317 -2.639 -19.127 1.00 84.75 195 LYS A C 1
ATOM 1522 O O . LYS A 1 195 ? 15.872 -1.533 -19.408 1.00 84.75 195 LYS A O 1
ATOM 1527 N N . THR A 1 196 ? 15.549 -3.727 -19.138 1.00 81.25 196 THR A N 1
ATOM 1528 C CA . THR A 1 196 ? 14.107 -3.655 -19.424 1.00 81.25 196 THR A CA 1
ATOM 1529 C C . THR A 1 196 ? 13.319 -3.150 -18.217 1.00 81.25 196 THR A C 1
ATOM 1531 O O . THR A 1 196 ? 13.738 -3.345 -17.074 1.00 81.25 196 THR A O 1
ATOM 1534 N N . PHE A 1 197 ? 12.142 -2.560 -18.438 1.00 72.00 197 PHE A N 1
ATOM 1535 C CA . PHE A 1 197 ? 11.231 -2.227 -17.340 1.00 72.00 197 PHE A CA 1
ATOM 1536 C C . PHE A 1 197 ? 10.826 -3.462 -16.532 1.00 72.00 197 PHE A C 1
ATOM 1538 O O . PHE A 1 197 ? 10.709 -3.376 -15.316 1.00 72.00 197 PHE A O 1
ATOM 1545 N N . HIS A 1 198 ? 10.685 -4.628 -17.165 1.00 71.12 198 HIS A N 1
ATOM 1546 C CA . HIS A 1 198 ? 10.457 -5.885 -16.458 1.00 71.12 198 HIS A CA 1
ATOM 1547 C C . HIS A 1 198 ? 11.598 -6.220 -15.490 1.00 71.12 198 HIS A C 1
ATOM 1549 O O . HIS A 1 198 ? 11.336 -6.516 -14.327 1.00 71.12 198 HIS A O 1
ATOM 1555 N N . TRP A 1 199 ? 12.852 -6.114 -15.943 1.00 77.31 199 TRP A N 1
ATOM 1556 C CA . TRP A 1 199 ? 14.017 -6.332 -15.085 1.00 77.31 199 TRP A CA 1
ATOM 1557 C C . TRP A 1 199 ? 14.043 -5.320 -13.937 1.00 77.31 199 TRP A C 1
ATOM 1559 O O . TRP A 1 199 ? 14.285 -5.699 -12.794 1.00 77.31 199 TRP A O 1
ATOM 1569 N N . LEU A 1 200 ? 13.729 -4.052 -14.212 1.00 69.00 200 LEU A N 1
ATOM 1570 C CA . LEU A 1 200 ? 13.695 -2.997 -13.203 1.00 69.00 200 LEU A CA 1
ATOM 1571 C C . LEU A 1 200 ? 12.619 -3.258 -12.140 1.00 69.00 200 LEU A C 1
ATOM 1573 O O . LEU A 1 200 ? 12.888 -3.145 -10.951 1.00 69.00 200 LEU A O 1
ATOM 1577 N N . LEU A 1 201 ? 11.429 -3.696 -12.548 1.00 64.94 201 LEU A N 1
ATOM 1578 C CA . LEU A 1 201 ? 10.350 -4.077 -11.634 1.00 64.94 201 LEU A CA 1
ATOM 1579 C C . LEU A 1 201 ? 10.672 -5.333 -10.805 1.00 64.94 201 LEU A C 1
ATOM 1581 O O . LEU A 1 201 ? 10.056 -5.547 -9.767 1.00 64.94 201 LEU A O 1
ATOM 1585 N N . GLN A 1 202 ? 11.618 -6.166 -11.240 1.00 59.47 202 GLN A N 1
ATOM 1586 C CA . GLN A 1 202 ? 12.087 -7.324 -10.472 1.00 59.47 202 GLN A CA 1
ATOM 1587 C C . GLN A 1 202 ? 13.259 -6.991 -9.546 1.00 59.47 202 GLN A C 1
ATOM 1589 O O . GLN A 1 202 ? 13.411 -7.628 -8.506 1.00 59.47 202 GLN A O 1
ATOM 1594 N N . ASN A 1 203 ? 14.085 -6.010 -9.919 1.00 61.06 203 ASN A N 1
ATOM 1595 C CA . ASN A 1 203 ? 15.392 -5.796 -9.300 1.00 61.06 203 ASN A CA 1
ATOM 1596 C C . ASN A 1 203 ? 15.537 -4.466 -8.564 1.00 61.06 203 ASN A C 1
ATOM 1598 O O . ASN A 1 203 ? 16.271 -4.407 -7.586 1.00 61.06 203 ASN A O 1
ATOM 1602 N N . ASP A 1 204 ? 14.846 -3.409 -8.983 1.00 63.47 204 ASP A N 1
ATOM 1603 C CA . ASP A 1 204 ? 14.817 -2.129 -8.277 1.00 63.47 204 ASP A CA 1
ATOM 1604 C C . ASP A 1 204 ? 13.508 -1.371 -8.548 1.00 63.47 204 ASP A C 1
ATOM 1606 O O . ASP A 1 204 ? 13.455 -0.359 -9.255 1.00 63.47 204 ASP A O 1
ATOM 1610 N N . VAL A 1 205 ? 12.423 -1.862 -7.940 1.00 58.84 205 VAL A N 1
ATOM 1611 C CA . VAL A 1 205 ? 11.105 -1.201 -7.965 1.00 58.84 205 VAL A CA 1
ATOM 1612 C C . VAL A 1 205 ? 11.201 0.236 -7.447 1.00 58.84 205 VAL A C 1
ATOM 1614 O O . VAL A 1 205 ? 10.473 1.107 -7.913 1.00 58.84 205 VAL A O 1
ATOM 1617 N N . GLY A 1 206 ? 12.125 0.513 -6.521 1.00 56.53 206 GLY A N 1
ATOM 1618 C CA . GLY A 1 206 ? 12.340 1.848 -5.969 1.00 56.53 206 GLY A CA 1
ATOM 1619 C C . GLY A 1 206 ? 12.847 2.866 -6.994 1.00 56.53 206 GLY A C 1
ATOM 1620 O O . GLY A 1 206 ? 12.639 4.063 -6.790 1.00 56.53 206 GLY A O 1
ATOM 1621 N N . TYR A 1 207 ? 13.478 2.411 -8.079 1.00 59.31 207 TYR A N 1
ATOM 1622 C CA . TYR A 1 207 ? 13.908 3.246 -9.202 1.00 59.31 207 TYR A CA 1
ATOM 1623 C C . TYR A 1 207 ? 12.842 3.385 -10.291 1.00 59.31 207 TYR A C 1
ATOM 1625 O O . TYR A 1 207 ? 12.747 4.437 -10.908 1.00 59.31 207 TYR A O 1
ATOM 1633 N N . ALA A 1 208 ? 12.006 2.363 -10.501 1.00 52.59 208 ALA A N 1
ATOM 1634 C CA . ALA A 1 208 ? 10.909 2.411 -11.477 1.00 52.59 208 ALA A CA 1
ATOM 1635 C C . ALA A 1 208 ? 9.807 3.431 -11.131 1.00 52.59 208 ALA A C 1
ATOM 1637 O O . ALA A 1 208 ? 8.972 3.741 -11.977 1.00 52.59 208 ALA A O 1
ATOM 1638 N N . VAL A 1 209 ? 9.772 3.897 -9.879 1.00 45.06 209 VAL A N 1
ATOM 1639 C CA . VAL A 1 209 ? 8.703 4.736 -9.316 1.00 45.06 209 VAL A CA 1
ATOM 1640 C C . VAL A 1 209 ? 9.198 6.158 -8.973 1.00 45.06 209 VAL A C 1
ATOM 1642 O O . VAL A 1 209 ? 8.444 6.945 -8.404 1.00 45.06 209 VAL A O 1
ATOM 1645 N N . MET A 1 210 ? 10.454 6.500 -9.299 1.00 44.28 210 MET A N 1
ATOM 1646 C CA . MET A 1 210 ? 10.987 7.877 -9.232 1.00 44.28 210 MET A CA 1
ATOM 1647 C C . MET A 1 210 ? 10.722 8.634 -10.530 1.00 44.28 210 MET A C 1
ATOM 1649 O O . MET A 1 210 ? 10.434 9.845 -10.421 1.00 44.28 210 MET A O 1
#

Foldseek 3Di:
DDFQDFDADPVRHTDQDFAPVRVPQAADDDDQDQDAPVVQLVQLLVVCVVVVHDSVPLLSSQQSRAQSDDRRGRDGLSCCCNGHVNVLVVLLLVLVVVVVVDPDPGSNNVNSVSSLVNVCVRDLQQDDDPVRHGLQPFDVVLVPQDADPDDQDQDDPVVQLVQLLVVCVVVVHDSPPPVSSQQSRADRDDRRGRDGVVVCVVGHSNVNSD

Solvent-accessible surface area (backbone atoms only — not comparable to full-atom values): 11984 Å² total; per-residue (Å²): 133,88,70,62,67,67,51,54,47,99,86,67,48,76,51,44,65,64,33,72,74,47,69,68,56,74,59,81,87,72,91,80,74,63,57,49,63,67,58,43,47,50,54,9,34,53,52,32,48,75,73,73,44,64,61,82,39,62,67,64,26,49,36,45,25,54,35,69,55,76,62,57,48,72,39,30,44,35,54,42,50,37,29,22,36,39,59,48,50,51,52,46,55,52,49,50,56,49,52,78,77,41,89,71,82,46,39,55,47,52,49,52,50,52,47,40,57,45,46,46,75,74,36,78,82,48,34,58,48,98,86,77,44,49,71,49,57,47,34,75,69,49,66,66,52,72,59,80,88,71,88,80,72,78,72,56,71,68,58,42,49,51,52,8,31,51,51,30,46,76,72,73,42,65,60,82,40,61,68,62,23,54,33,44,27,50,37,79,57,73,65,56,47,71,40,28,45,45,55,33,63,74,31,23,47,57,64,76,74,111

Organism: NCBI:txid1143690

Mean predicted aligned error: 13.19 Å

Sequence (210 aa):
MEHPAFKKLNNGTLILKASDEAKAVVPQRQGYRAKQPEEVEGEARAHVASEGGDVNNATLVLSRWKVQFGTYQGKTFHWLLQNDVGYAVMVVASHQKERERTGSQSPLMANKDAFTRYSLMEHPAFKKLNNGTLILKASDEAKAVVPQRQGYRAKQPEEVEGEARAHVASEGGDVNNATLVLSRWKVQFGTYQGKTFHWLLQNDVGYAVM

Radius of gyration: 19.93 Å; Cα contacts (8 Å, |Δi|>4): 251; chains: 1; bounding box: 49×38×53 Å